Protein AF-0000000065760828 (afdb_homodimer)

Nearest PDB structures (foldseek):
  4mzm-assembly2_C  TM=8.695E-01  e=5.313E-08  Staphylococcus aureus subsp. aureus N315
  5cr2-assembly2_C  TM=8.583E-01  e=5.330E-06  Escherichia coli K-12
  5ckb-assembly1_A  TM=8.349E-01  e=7.109E-06  Escherichia coli K-12
  5ckh-assembly1_A  TM=8.355E-01  e=3.367E-05  Escherichia coli K-12
  5cke-assembly1_B  TM=7.826E-01  e=1.896E-04  Escherichia coli K-12

InterPro domains:
  IPR003477 mRNA interferase PemK-like [PF02452] (4-103)
  IPR003477 mRNA interferase PemK-like [PTHR33988] (1-106)
  IPR011067 Plasmid maintenance toxin/Cell growth inhibitor [G3DSA:2.30.30.110] (1-106)

Foldseek 3Di:
DDAAQFKFWFAQDDDDDDPADGGTFIWGFHDHDPDPDQKTKTFTKALPDDDDPLWDWDDQPRGTITTHLVNIDIDGPVRTDDDGSDGDDPVRVVSNVVSNCVVVVD/DDAAQFKFWFAQDDDDDDPADGGTFIWGFHDHDPDPDQKTKTFTKALPDDDDPLWDWDDQPRGTITTHLVNIDIDGPVRTDDDGSDGDDPVRVVSNVVSNCVVVVD

Solvent-accessible surface area (backbone atoms only — not comparable to full-atom values): 11312 Å² total; per-residue (Å²): 131,63,54,52,39,26,24,28,44,30,54,62,40,77,75,86,49,77,65,42,77,56,37,76,40,44,26,33,29,48,30,69,37,87,55,94,50,60,43,44,33,30,30,36,48,34,76,74,66,79,86,48,93,42,29,55,73,45,69,54,83,85,35,72,29,28,35,35,44,82,48,27,30,36,35,19,42,88,35,52,45,83,66,67,73,40,68,51,50,74,69,56,42,50,50,53,48,50,29,44,29,58,50,48,70,96,131,64,55,52,40,26,25,28,43,28,53,62,41,78,75,86,48,76,66,41,77,56,38,75,42,45,26,34,29,47,29,68,36,86,56,93,51,59,42,43,32,29,30,36,47,35,76,74,66,78,86,47,91,42,29,54,72,46,70,54,84,85,37,70,28,27,36,36,45,83,48,28,30,35,37,19,42,89,36,54,46,84,68,66,74,39,70,50,50,74,68,56,42,50,51,52,47,50,28,45,30,59,50,49,69,96

Organism: Mycobacterium tuberculosis (strain ATCC 25618 / H37Rv) (NCBI:txid83332)

Sequence (212 aa):
MVIRGAVYRVDFGDAKRGHEQRGRRYAVVISPGSMPWSVVTVVPTSTSAQPAVFRPELEVMGTKTRFLVDQIRTIGIVYVHGDPVDYLDRDQMAKVEHAVARYLGLMVIRGAVYRVDFGDAKRGHEQRGRRYAVVISPGSMPWSVVTVVPTSTSAQPAVFRPELEVMGTKTRFLVDQIRTIGIVYVHGDPVDYLDRDQMAKVEHAVARYLGL

pLDDT: mean 95.28, std 6.72, range [61.28, 98.88]

Secondary structure (DSSP, 8-state):
---TTEEEEEE--S---TT---SEEEEEE-S-SSS--SEEEEEEEESSSPP-TT--EEEETTEEEEE-GGG-EEEEGGGEEEEEEEE--HHHHHHHHHHHHHHTT-/---TTEEEEEE--S---TT---SEEEEEE-S-SSS--SEEEEEEEESSSPP-TT--EEEETTEEEEE-GGG-EEEEGGGEEEEEEEE--HHHHHHHHHHHHHHTT-

Structure (mmCIF, N/CA/C/O backbone):
data_AF-0000000065760828-model_v1
#
loop_
_entity.id
_entity.type
_entity.pdbx_description
1 polymer 'Putative toxin Rv3098A/RVB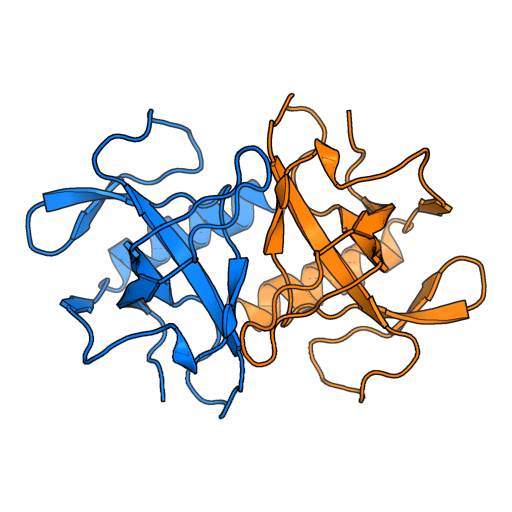D_3098A'
#
loop_
_atom_site.group_PDB
_atom_site.id
_atom_site.type_symbol
_atom_site.label_atom_id
_atom_site.label_alt_id
_atom_site.label_comp_id
_atom_site.label_asym_id
_atom_site.label_entity_id
_atom_site.label_seq_id
_atom_site.pdbx_PDB_ins_code
_atom_site.Cartn_x
_atom_site.Cartn_y
_atom_site.Cartn_z
_atom_site.occupancy
_atom_site.B_iso_or_equiv
_atom_site.auth_seq_id
_atom_site.auth_comp_id
_atom_site.auth_asym_id
_atom_site.auth_atom_id
_atom_site.pdbx_PDB_model_num
ATOM 1 N N . MET A 1 1 ? -17.547 4.156 7.699 1 78.31 1 MET A N 1
ATOM 2 C CA . MET A 1 1 ? -17.062 4.266 6.328 1 78.31 1 MET A CA 1
ATOM 3 C C . MET A 1 1 ? -16.031 5.383 6.203 1 78.31 1 MET A C 1
ATOM 5 O O . MET A 1 1 ? -16.156 6.418 6.867 1 78.31 1 MET A O 1
ATOM 9 N N . VAL A 1 2 ? -14.805 5.031 5.613 1 90.25 2 VAL A N 1
ATOM 10 C CA . VAL A 1 2 ? -13.797 6.074 5.477 1 90.25 2 VAL A CA 1
ATOM 11 C C . VAL A 1 2 ? -14 6.828 4.168 1 90.25 2 VAL A C 1
ATOM 13 O O . VAL A 1 2 ? -14.648 6.324 3.248 1 90.25 2 VAL A O 1
ATOM 16 N N . ILE A 1 3 ? -13.57 8.117 4.172 1 94.31 3 ILE A N 1
ATOM 17 C CA . ILE A 1 3 ? -13.711 9.008 3.023 1 94.31 3 ILE A CA 1
ATOM 18 C C . ILE A 1 3 ? -12.359 9.164 2.324 1 94.31 3 ILE A C 1
ATOM 20 O O . ILE A 1 3 ? -11.375 9.555 2.951 1 94.31 3 ILE A O 1
ATOM 24 N N . ARG A 1 4 ? -12.352 8.867 1.012 1 96.44 4 ARG A N 1
ATOM 25 C CA . ARG A 1 4 ? -11.141 9.117 0.239 1 96.44 4 ARG A CA 1
ATOM 26 C C . ARG A 1 4 ? -10.758 10.594 0.29 1 96.44 4 ARG A C 1
ATOM 28 O O . ARG A 1 4 ? -11.617 11.469 0.156 1 96.44 4 ARG A O 1
ATOM 35 N N . GLY A 1 5 ? -9.477 10.852 0.468 1 97.5 5 GLY A N 1
ATOM 36 C CA . GLY A 1 5 ? -8.984 12.219 0.523 1 97.5 5 GLY A CA 1
ATOM 37 C C . GLY A 1 5 ? -9.039 12.82 1.917 1 97.5 5 GLY A C 1
ATOM 38 O O . GLY A 1 5 ? -8.531 13.922 2.145 1 97.5 5 GLY A O 1
ATOM 39 N N . ALA A 1 6 ? -9.711 12.148 2.824 1 97.88 6 ALA A N 1
ATOM 40 C CA . ALA A 1 6 ? -9.719 12.586 4.215 1 97.88 6 ALA A CA 1
ATOM 41 C C . ALA A 1 6 ? -8.477 12.094 4.953 1 97.88 6 ALA A C 1
ATOM 43 O O . ALA A 1 6 ? -7.945 11.023 4.645 1 97.88 6 ALA A O 1
ATOM 44 N N . VAL A 1 7 ? -8.016 12.945 5.898 1 98.75 7 VAL A N 1
ATOM 45 C CA . VAL A 1 7 ? -6.895 12.602 6.766 1 98.75 7 VAL A CA 1
ATOM 46 C C . VAL A 1 7 ? -7.41 12.109 8.117 1 98.75 7 VAL A C 1
ATOM 48 O O . VAL A 1 7 ? -8.258 12.758 8.734 1 98.75 7 VAL A O 1
ATOM 51 N N . TYR A 1 8 ? -6.918 10.961 8.523 1 98.5 8 TYR A N 1
ATOM 52 C CA . TYR A 1 8 ? -7.344 10.336 9.773 1 98.5 8 TYR A CA 1
ATOM 53 C C . TYR A 1 8 ? -6.152 10.078 10.688 1 98.5 8 TYR A C 1
ATOM 55 O O . TYR A 1 8 ? -5.004 10.094 10.234 1 98.5 8 TYR A O 1
ATOM 63 N N . ARG A 1 9 ? -6.484 9.93 11.977 1 98.62 9 ARG A N 1
ATOM 64 C CA . ARG A 1 9 ? -5.535 9.312 12.891 1 98.62 9 ARG A CA 1
ATOM 65 C C . ARG A 1 9 ? -5.469 7.801 12.672 1 98.62 9 ARG A C 1
ATOM 67 O O . ARG A 1 9 ? -6.496 7.121 12.695 1 98.62 9 ARG A O 1
ATOM 74 N N . VAL A 1 10 ? -4.273 7.324 12.469 1 98.38 10 VAL A N 1
ATOM 75 C CA . VAL A 1 10 ? -4.109 5.906 12.164 1 98.38 10 VAL A CA 1
ATOM 76 C C . VAL A 1 10 ? -3.09 5.285 13.125 1 98.38 10 VAL A C 1
ATOM 78 O O . VAL A 1 10 ? -2.064 5.898 13.43 1 98.38 10 VAL A O 1
ATOM 81 N N . ASP A 1 11 ? -3.41 4.082 13.57 1 98.19 11 ASP A N 1
ATOM 82 C CA . ASP A 1 11 ? -2.469 3.301 14.367 1 98.19 11 ASP A CA 1
ATOM 83 C C . ASP A 1 11 ? -1.816 2.207 13.523 1 98.19 11 ASP A C 1
ATOM 85 O O . ASP A 1 11 ? -2.426 1.166 13.266 1 98.19 11 ASP A O 1
ATOM 89 N N . PHE A 1 12 ? -0.563 2.373 13.133 1 97.25 12 PHE A N 1
ATOM 90 C CA . PHE A 1 12 ? 0.157 1.427 12.281 1 97.25 12 PHE A CA 1
ATOM 91 C C . PHE A 1 12 ? 0.766 0.309 13.125 1 97.25 12 PHE A C 1
ATOM 93 O O . PHE A 1 12 ? 1.334 -0.642 12.578 1 97.25 12 PHE A O 1
ATOM 100 N N . GLY A 1 13 ? 0.644 0.397 14.398 1 94.56 13 GLY A N 1
ATOM 101 C CA . GLY A 1 13 ? 1.19 -0.617 15.281 1 94.56 13 GLY A CA 1
ATOM 102 C C . GLY A 1 13 ? 2.631 -0.35 15.68 1 94.56 13 GLY A C 1
ATOM 103 O O . GLY A 1 13 ? 3.262 0.574 15.164 1 94.56 13 GLY A O 1
ATOM 104 N N . ASP A 1 14 ? 3.146 -1.247 16.609 1 91.88 14 ASP A N 1
ATOM 105 C CA . ASP A 1 14 ? 4.469 -0.999 17.172 1 91.88 14 ASP A CA 1
ATOM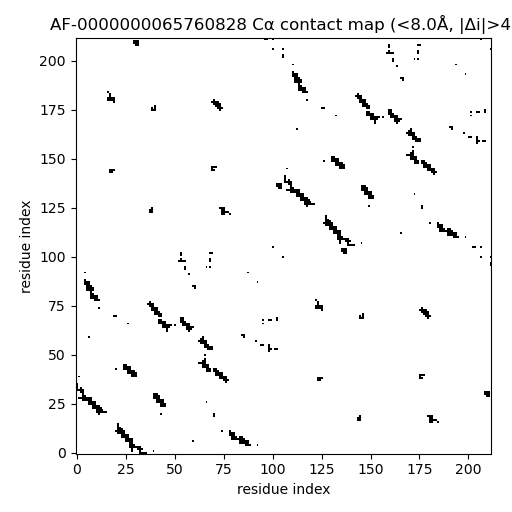 106 C C . ASP A 1 14 ? 5.449 -2.104 16.781 1 91.88 14 ASP A C 1
ATOM 108 O O . ASP A 1 14 ? 6.641 -2.021 17.078 1 91.88 14 ASP A O 1
ATOM 112 N N . ALA A 1 15 ? 4.918 -3.016 16.062 1 88.81 15 ALA A N 1
ATOM 113 C CA . ALA A 1 15 ? 5.816 -4.094 15.664 1 88.81 15 ALA A CA 1
ATOM 114 C C . ALA A 1 15 ? 6.965 -3.564 14.805 1 88.81 15 ALA A C 1
ATOM 116 O O . ALA A 1 15 ? 6.746 -2.787 13.875 1 88.81 15 ALA A O 1
ATOM 117 N N . LYS A 1 16 ? 8.219 -3.947 15.234 1 87.44 16 LYS A N 1
ATOM 118 C CA . LYS A 1 16 ? 9.383 -3.533 14.461 1 87.44 16 LYS A CA 1
ATOM 119 C C . LYS A 1 16 ? 9.586 -4.43 13.242 1 87.44 16 LYS A C 1
ATOM 121 O O . LYS A 1 16 ? 9.977 -5.59 13.375 1 87.44 16 LYS A O 1
ATOM 126 N N . ARG A 1 17 ? 9.297 -3.92 12.125 1 90.69 17 ARG A N 1
ATOM 127 C CA . ARG A 1 17 ? 9.445 -4.617 10.852 1 90.69 17 ARG A CA 1
ATOM 128 C C . ARG A 1 17 ? 10.312 -3.809 9.883 1 90.69 17 ARG 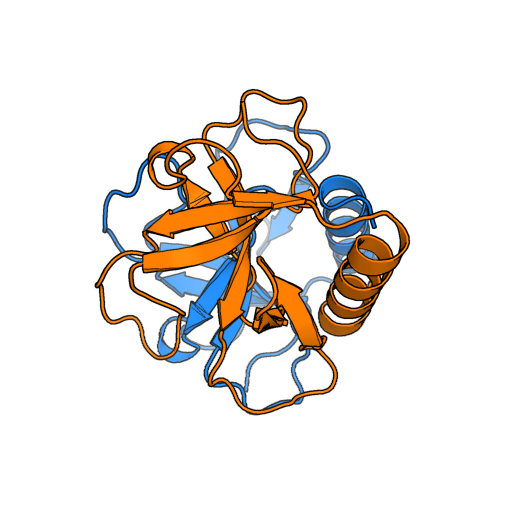A C 1
ATOM 130 O O . ARG A 1 17 ? 9.844 -3.404 8.812 1 90.69 17 ARG A O 1
ATOM 137 N N . GLY A 1 18 ? 11.562 -3.682 10.312 1 91.5 18 GLY A N 1
ATOM 138 C CA . GLY A 1 18 ? 12.477 -2.893 9.5 1 91.5 18 GLY A CA 1
ATOM 139 C C . GLY A 1 18 ? 12.125 -1.418 9.469 1 91.5 18 GLY A C 1
ATOM 140 O O . GLY A 1 18 ? 11.953 -0.792 10.516 1 91.5 18 GLY A O 1
ATOM 141 N N . HIS A 1 19 ? 12.039 -0.889 8.273 1 92.88 19 HIS A N 1
ATOM 142 C CA . HIS A 1 19 ? 11.812 0.542 8.102 1 92.88 19 HIS A CA 1
ATOM 143 C C . HIS A 1 19 ? 10.359 0.827 7.723 1 92.88 19 HIS A C 1
ATOM 145 O O . HIS A 1 19 ? 10.055 1.896 7.191 1 92.88 19 HIS A O 1
ATOM 151 N N . GLU A 1 20 ? 9.43 -0.098 7.93 1 95.38 20 GLU A N 1
ATOM 152 C CA . GLU A 1 20 ? 8.008 0.196 7.781 1 95.38 20 GLU A CA 1
ATOM 153 C C . GLU A 1 20 ? 7.562 1.28 8.758 1 95.38 20 GLU A C 1
ATOM 155 O O . GLU A 1 20 ? 7.996 1.301 9.914 1 95.38 20 GLU A O 1
ATOM 160 N N . GLN A 1 21 ? 6.711 2.133 8.25 1 94.62 21 GLN A N 1
ATOM 161 C CA . GLN A 1 21 ? 6.145 3.141 9.133 1 94.62 21 GLN A CA 1
ATOM 162 C C . GLN A 1 21 ? 5.383 2.494 10.289 1 94.62 21 GLN A C 1
ATOM 164 O O . GLN A 1 21 ? 4.617 1.552 10.078 1 94.62 21 GLN A O 1
ATOM 169 N N . ARG A 1 22 ? 5.504 2.996 11.531 1 95.94 22 ARG A N 1
ATOM 170 C CA . ARG A 1 22 ? 4.852 2.467 12.727 1 95.94 22 ARG A CA 1
ATOM 171 C C . ARG A 1 22 ? 4.246 3.59 13.562 1 95.94 22 ARG A C 1
ATOM 173 O O . ARG A 1 22 ? 4.41 4.77 13.242 1 95.94 22 ARG A O 1
ATOM 180 N N . GLY A 1 23 ? 3.551 3.127 14.602 1 96.5 23 GLY A N 1
ATOM 181 C CA . GLY A 1 23 ? 3.012 4.059 15.578 1 96.5 23 GLY A CA 1
ATOM 182 C C . GLY A 1 23 ? 1.774 4.789 15.094 1 96.5 23 GLY A C 1
ATOM 183 O O . GLY A 1 23 ? 1.154 4.379 14.109 1 96.5 23 GLY A O 1
ATOM 184 N N . ARG A 1 24 ? 1.378 5.742 15.969 1 97.69 24 ARG A N 1
ATOM 185 C CA . ARG A 1 24 ? 0.203 6.551 15.664 1 97.69 24 ARG A CA 1
ATOM 186 C C . ARG A 1 24 ? 0.59 7.816 14.906 1 97.69 24 ARG A C 1
ATOM 188 O O . ARG A 1 24 ? 1.473 8.562 15.336 1 97.69 24 ARG A O 1
ATOM 195 N N . ARG A 1 25 ? -0.033 7.969 13.781 1 98.19 25 ARG A N 1
ATOM 196 C CA . ARG A 1 25 ? 0.202 9.18 13 1 98.19 25 ARG A CA 1
ATOM 197 C C . ARG A 1 25 ? -0.952 9.438 12.039 1 98.19 25 ARG A C 1
ATOM 199 O O . ARG A 1 25 ? -1.891 8.648 11.953 1 98.19 25 ARG A O 1
ATOM 206 N N . TYR A 1 26 ? -0.913 10.531 11.359 1 98.62 26 TYR A N 1
ATOM 207 C CA . TYR A 1 26 ? -1.938 10.859 10.375 1 98.62 26 TYR A CA 1
ATOM 208 C C . TYR A 1 26 ? -1.673 10.148 9.055 1 98.62 26 TYR A C 1
ATOM 210 O O . TYR A 1 26 ? -0.52 9.875 8.711 1 98.62 26 TYR A O 1
ATOM 218 N N . ALA A 1 27 ? -2.699 9.898 8.359 1 98.81 27 ALA A N 1
ATOM 219 C CA . ALA A 1 27 ? -2.629 9.336 7.012 1 98.81 27 ALA A CA 1
ATOM 220 C C . ALA A 1 27 ? -3.82 9.781 6.168 1 98.81 27 ALA A C 1
ATOM 222 O O . ALA A 1 27 ? -4.91 10.016 6.699 1 98.81 27 ALA A O 1
ATOM 223 N N . VAL A 1 28 ? -3.57 9.867 4.895 1 98.81 28 VAL A N 1
ATOM 224 C CA . VAL A 1 28 ? -4.672 10.172 3.994 1 98.81 28 VAL A CA 1
ATOM 225 C C . VAL A 1 28 ? -5.199 8.891 3.359 1 98.81 28 VAL A C 1
ATOM 227 O O . VAL A 1 28 ? -4.422 8.008 2.984 1 98.81 28 VAL A O 1
ATOM 230 N N . VAL A 1 29 ? -6.496 8.789 3.309 1 98.06 29 VAL A N 1
ATOM 231 C CA . VAL A 1 29 ? -7.137 7.66 2.648 1 98.06 29 VAL A CA 1
ATOM 232 C C . VAL A 1 29 ? -7.09 7.848 1.135 1 98.06 29 VAL A C 1
ATOM 234 O O . VAL A 1 29 ? -7.516 8.883 0.619 1 98.06 29 VAL A O 1
ATOM 237 N N . ILE A 1 30 ? -6.609 6.754 0.434 1 97.69 30 ILE A N 1
ATOM 238 C CA . ILE A 1 30 ? -6.551 6.895 -1.017 1 97.69 30 ILE A CA 1
ATOM 239 C C . ILE A 1 30 ? -7.332 5.762 -1.678 1 97.69 30 ILE A C 1
ATOM 241 O O . ILE A 1 30 ? -7.535 5.77 -2.895 1 97.69 30 ILE A O 1
ATOM 245 N N . SER A 1 31 ? -7.746 4.766 -0.948 1 95.88 31 SER A N 1
ATOM 246 C CA . SER A 1 31 ? -8.656 3.756 -1.486 1 95.88 31 SER A CA 1
ATOM 247 C C . SER A 1 31 ? -10.047 4.332 -1.718 1 95.88 31 SER A C 1
ATOM 249 O O . SER A 1 31 ? -10.391 5.379 -1.166 1 95.88 31 SER A O 1
ATOM 251 N N . PRO A 1 32 ? -10.773 3.609 -2.566 1 91.31 32 PRO A N 1
ATOM 252 C CA . PRO A 1 32 ? -12.148 4.086 -2.756 1 91.31 32 PRO A CA 1
ATOM 253 C C . PRO A 1 32 ? -12.969 4.035 -1.472 1 91.31 32 PRO A C 1
ATOM 255 O O . PRO A 1 32 ? -12.812 3.115 -0.665 1 91.31 32 PRO A O 1
ATOM 258 N N . GLY A 1 33 ? -13.789 5.047 -1.162 1 75.62 33 GLY A N 1
ATOM 259 C CA . GLY A 1 33 ? -14.594 5.199 0.037 1 75.62 33 GLY A CA 1
ATOM 260 C C . GLY A 1 33 ? -15.844 4.34 0.025 1 75.62 33 GLY A C 1
ATOM 261 O O . GLY A 1 33 ? -16.438 4.082 1.074 1 75.62 33 GLY A O 1
ATOM 262 N N . SER A 1 34 ? -16.391 4.055 -1.042 1 64.5 34 SER A N 1
ATOM 263 C CA . SER A 1 34 ? -17.75 3.547 -1.141 1 64.5 34 SER A CA 1
ATOM 264 C C . SER A 1 34 ? -17.828 2.078 -0.738 1 64.5 34 SER A C 1
ATOM 266 O O . SER A 1 34 ? -18.922 1.554 -0.487 1 64.5 34 SER A O 1
ATOM 268 N N . MET A 1 35 ? -16.766 1.422 -0.582 1 61.28 35 MET A N 1
ATOM 269 C CA . MET A 1 35 ? -16.938 -0.008 -0.341 1 61.28 35 MET A CA 1
ATOM 270 C C . MET A 1 35 ? -16.703 -0.343 1.129 1 61.28 35 MET A C 1
ATOM 272 O O . MET A 1 35 ? -15.82 0.23 1.769 1 61.28 35 MET A O 1
ATOM 276 N N . PRO A 1 36 ? -17.781 -0.976 1.669 1 62.81 36 PRO A N 1
ATOM 277 C CA . PRO A 1 36 ? -17.5 -1.503 3.006 1 62.81 36 PRO A CA 1
ATOM 278 C C . PRO A 1 36 ? -16.266 -2.418 3.033 1 62.81 36 PRO A C 1
ATOM 280 O O . PRO A 1 36 ? -16.406 -3.639 2.934 1 62.81 36 PRO A O 1
ATOM 283 N N . TRP A 1 37 ? -15.211 -1.726 3.225 1 77.31 37 TRP A N 1
ATOM 284 C CA . TRP A 1 37 ? -14.031 -2.582 3.189 1 77.31 37 TRP A CA 1
ATOM 285 C C . TRP A 1 37 ? -13.492 -2.834 4.598 1 77.31 37 TRP A C 1
ATOM 287 O O . TRP A 1 37 ? -13.625 -1.981 5.477 1 77.31 37 TRP A O 1
ATOM 297 N N . SER A 1 38 ? -13.164 -4.047 4.809 1 92.5 38 SER A N 1
ATOM 298 C CA . SER A 1 38 ? -12.5 -4.395 6.062 1 92.5 38 SER A CA 1
ATOM 299 C C . SER A 1 38 ? -11.094 -3.799 6.129 1 92.5 38 SER A C 1
ATOM 301 O O . SER A 1 38 ? -10.492 -3.742 7.199 1 92.5 38 SER A O 1
ATOM 303 N N . VAL A 1 39 ? -10.602 -3.357 5.012 1 95.44 39 VAL A N 1
ATOM 304 C CA . VAL A 1 39 ? -9.297 -2.713 4.957 1 95.44 39 VAL A CA 1
ATOM 305 C C . VAL A 1 39 ? -9.391 -1.417 4.152 1 95.44 39 VAL A C 1
ATOM 307 O O . VAL A 1 39 ? -10.375 -1.189 3.445 1 95.44 39 VAL A O 1
ATOM 310 N N . VAL A 1 40 ? -8.43 -0.551 4.312 1 96.62 40 VAL A N 1
ATOM 311 C CA . VAL A 1 40 ? -8.312 0.733 3.631 1 96.62 40 VAL A CA 1
ATOM 312 C C . VAL A 1 40 ? -6.852 0.999 3.281 1 96.62 40 VAL A C 1
ATOM 314 O O . VAL A 1 40 ? -5.949 0.654 4.047 1 96.62 40 VAL A O 1
ATOM 317 N N . THR A 1 41 ? -6.633 1.548 2.098 1 97.69 41 THR A N 1
ATOM 318 C CA . THR A 1 41 ? -5.285 1.939 1.701 1 97.69 41 THR A CA 1
ATOM 319 C C . THR A 1 41 ? -5.031 3.408 2.029 1 97.69 41 THR A C 1
ATOM 321 O O . THR A 1 41 ? -5.852 4.273 1.709 1 97.69 41 THR A O 1
ATOM 324 N N . VAL A 1 42 ? -3.863 3.641 2.682 1 98.5 42 VAL A N 1
ATOM 325 C CA . VAL A 1 42 ? -3.566 4.988 3.152 1 98.5 42 VAL A CA 1
ATOM 326 C C . VAL A 1 42 ? -2.119 5.344 2.822 1 98.5 42 VAL A C 1
ATOM 328 O O . VAL A 1 42 ? -1.296 4.461 2.574 1 98.5 42 VAL A O 1
ATOM 331 N N . VAL A 1 43 ? -1.868 6.617 2.766 1 98.88 43 VAL A N 1
ATOM 332 C CA . VAL A 1 43 ? -0.513 7.156 2.764 1 98.88 43 VAL A CA 1
ATOM 333 C C . VAL A 1 43 ? -0.234 7.859 4.09 1 98.88 43 VAL A C 1
ATOM 335 O O . VAL A 1 43 ? -0.879 8.859 4.422 1 98.88 43 VAL A O 1
ATOM 338 N N . PRO A 1 44 ? 0.742 7.371 4.84 1 98.81 44 PRO A N 1
ATOM 339 C CA . PRO A 1 44 ? 1.089 8.023 6.105 1 98.81 44 PRO A CA 1
ATOM 340 C C . PRO A 1 44 ? 1.7 9.414 5.902 1 98.81 44 PRO A C 1
ATOM 342 O O . PRO A 1 44 ? 2.189 9.719 4.812 1 98.81 44 PRO A O 1
ATOM 345 N N . THR A 1 45 ? 1.69 10.188 6.977 1 98.75 45 THR A N 1
ATOM 346 C CA . THR A 1 45 ? 2.299 11.516 6.938 1 98.75 45 THR A CA 1
ATOM 347 C C . THR A 1 45 ? 3.398 11.633 7.988 1 98.75 45 THR A C 1
ATOM 349 O O . THR A 1 45 ? 3.469 10.828 8.914 1 98.75 45 THR A O 1
ATOM 352 N N . SER A 1 46 ? 4.234 12.617 7.801 1 98.5 46 SER A N 1
ATOM 353 C CA . SER A 1 46 ? 5.32 12.914 8.727 1 98.5 46 SER A CA 1
ATOM 354 C C . SER A 1 46 ? 5.723 14.383 8.648 1 98.5 46 SER A C 1
ATOM 356 O O . SER A 1 46 ? 5.82 14.953 7.559 1 98.5 46 SER A O 1
ATOM 358 N N . THR A 1 47 ? 5.898 14.961 9.812 1 98.06 47 THR A N 1
ATOM 359 C CA . THR A 1 47 ? 6.41 16.328 9.852 1 98.06 47 THR A CA 1
ATOM 360 C C . THR A 1 47 ? 7.934 16.328 9.883 1 98.06 47 THR A C 1
ATOM 362 O O . THR A 1 47 ? 8.555 17.391 9.711 1 98.06 47 THR A O 1
ATOM 365 N N . SER A 1 48 ? 8.547 15.156 10 1 97.69 48 SER A N 1
ATOM 366 C CA . SER A 1 48 ? 9.992 15.125 10.227 1 97.69 48 SER A CA 1
ATOM 367 C C . SER A 1 48 ? 10.703 14.344 9.125 1 97.69 48 SER A C 1
ATOM 369 O O . SER A 1 48 ? 11.93 14.406 9.008 1 97.69 48 SER A O 1
ATOM 371 N N . ALA A 1 49 ? 9.977 13.703 8.312 1 96.94 49 ALA A N 1
ATOM 372 C CA . ALA A 1 49 ? 10.609 12.906 7.262 1 96.94 49 ALA A CA 1
ATOM 373 C C . ALA A 1 49 ? 11.422 13.789 6.316 1 96.94 49 ALA A C 1
ATOM 375 O O . ALA A 1 49 ? 11.039 14.922 6.035 1 96.94 49 ALA A O 1
ATOM 376 N N . GLN A 1 50 ? 12.508 13.234 5.828 1 96.44 50 GLN A N 1
ATOM 377 C CA . GLN A 1 50 ? 13.297 13.93 4.82 1 96.44 50 GLN A CA 1
ATOM 378 C C . GLN A 1 50 ? 12.508 14.102 3.525 1 96.44 50 GLN A C 1
ATOM 380 O O . GLN A 1 50 ? 11.742 13.227 3.139 1 96.44 50 GLN A O 1
ATOM 385 N N . PRO A 1 51 ? 12.789 15.25 2.834 1 96.81 51 PRO A N 1
ATOM 386 C CA . PRO A 1 51 ? 12.133 15.445 1.541 1 96.81 51 PRO A CA 1
ATOM 387 C C . PRO A 1 51 ? 12.555 14.406 0.503 1 96.81 51 PRO A C 1
ATOM 389 O O . PRO A 1 51 ? 13.672 13.883 0.563 1 96.81 51 PRO A O 1
ATOM 392 N N . ALA A 1 52 ? 11.656 14.102 -0.364 1 94.56 52 ALA A N 1
ATOM 393 C CA . ALA A 1 52 ? 11.875 13.266 -1.54 1 94.56 52 ALA A CA 1
ATOM 394 C C . ALA A 1 52 ? 10.867 13.586 -2.641 1 94.56 52 ALA A C 1
ATOM 396 O O . ALA A 1 52 ? 9.797 14.125 -2.367 1 94.56 52 ALA A O 1
ATOM 397 N N . VAL A 1 53 ? 11.195 13.227 -3.887 1 92.75 53 VAL A N 1
ATOM 398 C CA . VAL A 1 53 ? 10.359 13.547 -5.039 1 92.75 53 VAL A CA 1
ATOM 399 C C . VAL A 1 53 ? 8.984 12.898 -4.887 1 92.75 53 VAL A C 1
ATOM 401 O O . VAL A 1 53 ? 7.977 13.445 -5.328 1 92.75 53 VAL A O 1
ATOM 404 N N . PHE A 1 54 ? 8.859 11.844 -4.191 1 94 54 PHE A N 1
ATOM 405 C CA . PHE A 1 54 ? 7.605 11.117 -4.043 1 94 54 PHE A CA 1
ATOM 406 C C . PHE A 1 54 ? 6.965 11.422 -2.691 1 94 54 PHE A C 1
ATOM 408 O O . PHE A 1 54 ? 6.09 10.68 -2.234 1 94 54 PHE A O 1
ATOM 415 N N . ARG A 1 55 ? 7.406 12.422 -1.989 1 97.94 55 ARG A N 1
ATOM 416 C CA . ARG A 1 55 ? 6.824 12.859 -0.722 1 97.94 55 ARG A CA 1
ATOM 417 C C . ARG A 1 55 ? 6.34 14.297 -0.807 1 97.94 55 ARG A C 1
ATOM 419 O O . ARG A 1 55 ? 7.008 15.211 -0.322 1 97.94 55 ARG A O 1
ATOM 426 N N . PRO A 1 56 ? 5.195 14.461 -1.398 1 98.62 56 PRO A N 1
ATOM 427 C CA . PRO A 1 56 ? 4.688 15.836 -1.461 1 98.62 56 PRO A CA 1
ATOM 428 C C . PRO A 1 56 ? 4.484 16.453 -0.079 1 98.62 56 PRO A C 1
ATOM 430 O O . PRO A 1 56 ? 4.09 15.758 0.861 1 98.62 56 PRO A O 1
ATOM 433 N N . GLU A 1 57 ? 4.809 17.703 -0.006 1 98.62 57 GLU A N 1
ATOM 434 C CA . GLU A 1 57 ? 4.609 18.469 1.224 1 98.62 57 GLU A CA 1
ATOM 435 C C . GLU A 1 57 ? 3.348 19.328 1.148 1 98.62 57 GLU A C 1
ATOM 437 O O . GLU A 1 57 ? 3.201 20.141 0.241 1 98.62 57 GLU A O 1
ATOM 442 N N . LEU A 1 58 ? 2.426 19.094 2.025 1 98.56 58 LEU A N 1
ATOM 443 C CA . LEU A 1 58 ? 1.165 19.812 2.125 1 98.56 58 LEU A CA 1
ATOM 444 C C . LEU A 1 58 ? 0.864 20.188 3.574 1 98.56 58 LEU A C 1
ATOM 446 O O . LEU A 1 58 ? 1.582 19.781 4.484 1 98.56 58 LEU A O 1
ATOM 450 N N . GLU A 1 59 ? -0.131 20.969 3.703 1 97.56 59 GLU A N 1
ATOM 451 C CA . GLU A 1 59 ? -0.537 21.312 5.062 1 97.56 59 GLU A CA 1
ATOM 452 C C . GLU A 1 59 ? -1.668 20.422 5.547 1 97.56 59 GLU A C 1
ATOM 454 O O . GLU A 1 59 ? -2.637 20.188 4.824 1 97.56 59 GLU A O 1
ATOM 459 N N . VAL A 1 60 ? -1.493 19.875 6.707 1 97.44 60 VAL A N 1
ATOM 460 C CA . VAL A 1 60 ? -2.529 19.172 7.457 1 97.44 60 VAL A CA 1
ATOM 461 C C . VAL A 1 60 ? -2.799 19.891 8.773 1 97.44 60 VAL A C 1
ATOM 463 O O . VAL A 1 60 ? -1.899 20.031 9.602 1 97.44 60 VAL A O 1
ATOM 466 N N . MET A 1 61 ? -3.988 20.312 8.93 1 96.38 61 MET A N 1
ATOM 467 C CA . MET A 1 61 ? -4.336 21.078 10.133 1 96.38 61 MET A CA 1
ATOM 468 C C . MET A 1 61 ? -3.383 22.25 10.344 1 96.38 61 MET A C 1
ATOM 470 O O . MET A 1 61 ? -2.918 22.484 11.461 1 96.38 61 MET A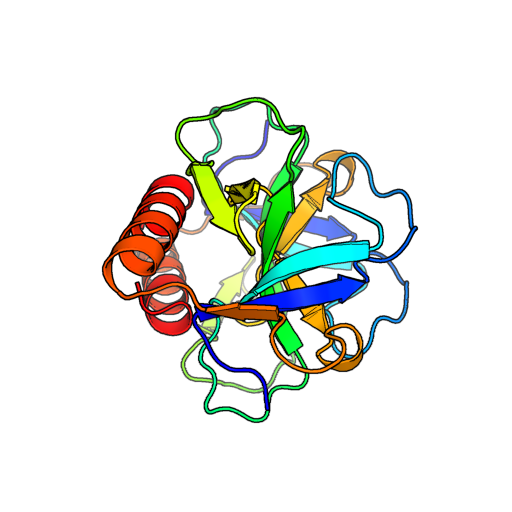 O 1
ATOM 474 N N . GLY A 1 62 ? -2.99 22.781 9.305 1 96.5 62 GLY A N 1
ATOM 475 C CA . GLY A 1 62 ? -2.16 23.984 9.375 1 96.5 62 GLY A CA 1
ATOM 476 C C . GLY A 1 62 ? -0.685 23.672 9.539 1 96.5 62 GLY A C 1
ATOM 477 O O . GLY A 1 62 ? 0.14 24.578 9.633 1 96.5 62 GLY A O 1
ATOM 478 N N . THR A 1 63 ? -0.317 22.453 9.586 1 98 63 THR A N 1
ATOM 479 C CA . THR A 1 63 ? 1.068 22.047 9.789 1 98 63 THR A CA 1
ATOM 480 C C . THR A 1 63 ? 1.655 21.469 8.508 1 98 63 THR A C 1
ATOM 482 O O . THR A 1 63 ? 1.04 20.609 7.875 1 98 63 THR A O 1
ATOM 485 N N . LYS A 1 64 ? 2.814 22.031 8.102 1 98.25 64 LYS A N 1
ATOM 486 C CA . LYS A 1 64 ? 3.529 21.484 6.961 1 98.25 64 LYS A CA 1
ATOM 487 C C . LYS A 1 64 ? 3.918 20.016 7.211 1 98.25 64 LYS A C 1
ATOM 489 O O . LYS A 1 64 ? 4.598 19.719 8.195 1 98.25 64 LYS A O 1
ATOM 494 N N . THR A 1 65 ? 3.469 19.219 6.34 1 98.31 65 THR A N 1
ATOM 495 C CA . THR A 1 65 ? 3.594 17.781 6.539 1 98.31 65 THR A CA 1
ATOM 496 C C . THR A 1 65 ? 3.902 17.078 5.223 1 98.31 65 THR A C 1
ATOM 498 O O . THR A 1 65 ? 3.396 17.469 4.168 1 98.31 65 THR A O 1
ATOM 501 N N . ARG A 1 66 ? 4.742 16.016 5.27 1 98.75 66 ARG A N 1
ATOM 502 C CA . ARG A 1 66 ? 5.047 15.227 4.074 1 98.75 66 ARG A CA 1
ATOM 503 C C . ARG A 1 66 ? 4.203 13.953 4.027 1 98.75 66 ARG A C 1
ATOM 505 O O . ARG A 1 66 ? 4.02 13.281 5.043 1 98.75 66 ARG A O 1
ATOM 512 N N . PHE A 1 67 ? 3.672 13.68 2.906 1 98.88 67 PHE A N 1
ATOM 513 C CA . PHE A 1 67 ? 2.967 12.43 2.641 1 98.88 67 PHE A CA 1
ATOM 514 C C . PHE A 1 67 ? 3.924 11.367 2.119 1 98.88 67 PHE A C 1
ATOM 516 O O . PHE A 1 67 ? 4.535 11.539 1.062 1 98.88 67 PHE A O 1
ATOM 523 N N . LEU A 1 68 ? 4.051 10.297 2.891 1 98.31 68 LEU A N 1
ATOM 524 C CA . LEU A 1 68 ? 5.07 9.281 2.654 1 98.31 68 LEU A CA 1
ATOM 525 C C . LEU A 1 68 ? 4.562 8.219 1.687 1 98.31 68 LEU A C 1
ATOM 527 O O . LEU A 1 68 ? 4.301 7.082 2.088 1 98.31 68 LEU A O 1
ATOM 531 N N . VAL A 1 69 ? 4.562 8.555 0.448 1 98.38 69 VAL A N 1
ATOM 532 C CA . VAL A 1 69 ? 4.043 7.676 -0.597 1 98.38 69 VAL A CA 1
ATOM 533 C C . VAL A 1 69 ? 4.82 6.359 -0.596 1 98.38 69 VAL A C 1
ATOM 535 O O . VAL A 1 69 ? 4.242 5.293 -0.818 1 98.38 69 VAL A O 1
ATOM 538 N N . ASP A 1 70 ? 6.09 6.422 -0.294 1 96.88 70 ASP A N 1
ATOM 539 C CA . ASP A 1 70 ? 6.934 5.234 -0.254 1 96.88 70 ASP A CA 1
ATOM 540 C C . ASP A 1 70 ? 6.586 4.352 0.943 1 96.88 70 ASP A C 1
ATOM 542 O O . ASP A 1 70 ? 7.168 3.279 1.122 1 96.88 70 ASP A O 1
ATOM 546 N N . GLN A 1 71 ? 5.613 4.734 1.742 1 97.88 71 GLN A N 1
ATOM 547 C CA . GLN A 1 71 ? 5.129 3.957 2.879 1 97.88 71 GLN A CA 1
ATOM 548 C C . GLN A 1 71 ? 3.645 3.637 2.736 1 97.88 71 GLN A C 1
ATOM 550 O O . GLN A 1 71 ? 2.984 3.275 3.713 1 97.88 71 GLN A O 1
ATOM 555 N N . ILE A 1 72 ? 3.139 3.787 1.497 1 98.69 72 ILE A N 1
ATOM 556 C CA . ILE A 1 72 ? 1.75 3.445 1.204 1 98.69 72 ILE A CA 1
ATOM 557 C C . ILE A 1 72 ? 1.44 2.047 1.733 1 98.69 72 ILE A C 1
ATOM 559 O O . ILE A 1 72 ? 2.26 1.134 1.611 1 98.69 72 ILE A O 1
ATOM 563 N N . ARG A 1 73 ? 0.235 1.871 2.322 1 97.69 73 ARG A N 1
ATOM 564 C CA . ARG A 1 73 ? -0.089 0.546 2.84 1 97.69 73 ARG A CA 1
ATOM 565 C C . ARG A 1 73 ? -1.589 0.401 3.074 1 97.69 73 ARG A C 1
ATOM 567 O O . ARG A 1 73 ? -2.262 1.368 3.438 1 97.69 73 ARG A O 1
ATOM 574 N N . THR A 1 74 ? -2.035 -0.795 2.883 1 97.56 74 THR A N 1
ATOM 575 C CA . THR A 1 74 ? -3.387 -1.182 3.27 1 97.56 74 THR A CA 1
ATOM 576 C C . THR A 1 74 ? -3.42 -1.656 4.719 1 97.56 74 THR A C 1
ATOM 578 O O . THR A 1 74 ? -2.588 -2.465 5.133 1 97.56 74 THR A O 1
ATOM 581 N N . ILE A 1 75 ? -4.379 -1.104 5.469 1 96.69 75 ILE A N 1
ATOM 582 C CA . ILE A 1 75 ? -4.496 -1.465 6.879 1 96.69 75 ILE A CA 1
ATOM 583 C C . ILE A 1 75 ? -5.949 -1.822 7.199 1 96.69 75 ILE A C 1
ATOM 585 O O . ILE A 1 75 ? -6.859 -1.484 6.441 1 96.69 75 ILE A O 1
ATOM 589 N N . GLY A 1 76 ? -6.094 -2.582 8.289 1 95.5 76 GLY A N 1
ATOM 590 C CA . GLY A 1 76 ? -7.445 -2.801 8.781 1 95.5 76 GLY A CA 1
ATOM 591 C C . GLY A 1 76 ? -8.164 -1.516 9.141 1 95.5 76 GLY A C 1
ATOM 592 O O . GLY A 1 76 ? -7.578 -0.617 9.75 1 95.5 76 GLY A O 1
ATOM 593 N N . ILE A 1 77 ? -9.422 -1.508 8.812 1 94.44 77 ILE A N 1
ATOM 594 C CA . ILE A 1 77 ? -10.203 -0.293 9.023 1 94.44 77 ILE A CA 1
ATOM 595 C C . ILE A 1 77 ? -10.32 -0.004 10.516 1 94.44 77 ILE A C 1
ATOM 597 O O . ILE A 1 77 ? -10.492 1.148 10.922 1 94.44 77 ILE A O 1
ATOM 601 N N . VAL A 1 78 ? -10.203 -0.968 11.352 1 94 78 VAL A N 1
ATOM 602 C CA . VAL A 1 78 ? -10.336 -0.843 12.797 1 94 78 VAL A CA 1
ATOM 603 C C . VAL A 1 78 ? -9.188 0.002 13.352 1 94 78 VAL A C 1
ATOM 605 O O . VAL A 1 78 ? -9.242 0.459 14.492 1 94 78 VAL A O 1
ATOM 608 N N . TYR A 1 79 ? -8.211 0.248 12.523 1 96.56 79 TYR A N 1
ATOM 609 C CA . TYR A 1 79 ? -7.047 1.001 12.984 1 96.56 79 TYR A CA 1
ATOM 610 C C . TYR A 1 79 ? -7.102 2.443 12.492 1 96.56 79 TYR A C 1
ATOM 612 O O . TYR A 1 79 ? -6.156 3.209 12.695 1 96.56 79 TYR A O 1
ATOM 620 N N . VAL A 1 80 ? -8.117 2.809 11.781 1 96.19 80 VAL A N 1
ATOM 621 C CA . VAL A 1 80 ? -8.445 4.188 11.445 1 96.19 80 VAL A CA 1
ATOM 622 C C . VAL A 1 80 ? -9.391 4.766 12.5 1 96.19 80 VAL A C 1
ATOM 624 O O . VAL A 1 80 ? -10.516 4.281 12.672 1 96.19 80 VAL A O 1
ATOM 627 N N . HIS A 1 81 ? -8.938 5.844 13.172 1 96.81 81 HIS A N 1
ATOM 628 C CA . HIS A 1 81 ? -9.648 6.227 14.383 1 96.81 81 HIS A CA 1
ATOM 629 C C . HIS A 1 81 ? -10.312 7.59 14.227 1 96.81 81 HIS A C 1
ATOM 631 O O . HIS A 1 81 ? -9.664 8.555 13.82 1 96.81 81 HIS A O 1
ATOM 637 N N . GLY A 1 82 ? -11.609 7.531 14.656 1 96 82 GLY A N 1
ATOM 638 C CA . GLY A 1 82 ? -12.312 8.797 14.828 1 96 82 GLY A CA 1
ATOM 639 C C . GLY A 1 82 ? -12.719 9.43 13.508 1 96 82 GLY A C 1
ATOM 640 O O . GLY A 1 82 ? -12.742 8.766 12.477 1 96 82 GLY A O 1
ATOM 641 N N . ASP A 1 83 ? -13.172 10.695 13.602 1 96.88 83 ASP A N 1
ATOM 642 C CA . ASP A 1 83 ? -13.523 11.508 12.438 1 96.88 83 ASP A CA 1
ATOM 643 C C . ASP A 1 83 ? -12.266 12.008 11.727 1 96.88 83 ASP A C 1
ATOM 645 O O . ASP A 1 83 ? -11.188 12.07 12.32 1 96.88 83 ASP A O 1
ATOM 649 N N . PRO A 1 84 ? -12.492 12.359 10.477 1 97.94 84 PRO A N 1
ATOM 650 C CA . PRO A 1 84 ? -11.352 12.992 9.805 1 97.94 84 PRO A CA 1
ATOM 651 C C . PRO A 1 84 ? -10.859 14.234 10.547 1 97.94 84 PRO A C 1
ATOM 653 O O . PRO A 1 84 ? -11.656 15 11.086 1 97.94 84 PRO A O 1
ATOM 656 N N . VAL A 1 85 ? -9.57 14.383 10.539 1 98.31 85 VAL A N 1
ATOM 657 C CA . VAL A 1 85 ? -9.008 15.57 11.172 1 98.31 85 VAL A CA 1
ATOM 658 C C . VAL A 1 85 ? -8.844 16.688 10.141 1 98.31 85 VAL A C 1
ATOM 660 O O . VAL A 1 85 ? -8.664 17.844 10.492 1 98.31 85 VAL A O 1
ATOM 663 N N . ASP A 1 86 ? -8.805 16.281 8.898 1 98.44 86 ASP A N 1
ATOM 664 C CA . ASP A 1 86 ? -8.648 17.219 7.781 1 98.44 86 ASP A CA 1
ATOM 665 C C . ASP A 1 86 ? -9.086 16.578 6.469 1 98.44 86 ASP A C 1
ATOM 667 O O . ASP A 1 86 ? -9.344 15.367 6.414 1 98.44 86 ASP A O 1
ATOM 671 N N . TYR A 1 87 ? -9.227 17.438 5.414 1 98.31 87 TYR A N 1
ATOM 672 C CA . TYR A 1 87 ? -9.539 17 4.059 1 98.31 87 TYR A CA 1
ATOM 673 C C . TYR A 1 87 ? -8.602 17.656 3.049 1 98.31 87 TYR A C 1
ATOM 675 O O . TYR A 1 87 ? -8.344 18.859 3.121 1 98.31 87 TYR A O 1
ATOM 683 N N . LEU A 1 88 ? -8.07 16.766 2.23 1 98.31 88 LEU A N 1
ATOM 684 C CA . LEU A 1 88 ? -7.355 17.359 1.105 1 98.31 88 LEU A CA 1
ATOM 685 C C . LEU A 1 88 ? -8.336 17.906 0.069 1 98.31 88 LEU A C 1
ATOM 687 O O . LEU A 1 88 ? -9.305 17.234 -0.292 1 98.31 88 LEU A O 1
ATOM 691 N N . ASP A 1 89 ? -8.078 19.141 -0.317 1 97.75 89 ASP A N 1
ATOM 692 C CA . ASP A 1 89 ? -8.891 19.625 -1.425 1 97.75 89 ASP A CA 1
ATOM 693 C C . ASP A 1 89 ? -8.461 19 -2.746 1 97.75 89 ASP A C 1
ATOM 695 O O . ASP A 1 89 ? -7.547 18.172 -2.773 1 97.75 89 ASP A O 1
ATOM 699 N N . ARG A 1 90 ? -9.117 19.406 -3.799 1 97.5 90 ARG A N 1
ATOM 700 C CA . ARG A 1 90 ? -8.914 18.766 -5.094 1 97.5 90 ARG A CA 1
ATOM 701 C C . ARG A 1 90 ? -7.473 18.922 -5.562 1 97.5 90 ARG A C 1
ATOM 703 O O . ARG A 1 90 ? -6.867 17.969 -6.062 1 97.5 90 ARG A O 1
ATOM 710 N N . ASP A 1 91 ? -6.949 20.062 -5.438 1 98.19 91 ASP A N 1
ATOM 711 C CA . ASP A 1 91 ? -5.578 20.328 -5.867 1 98.19 91 ASP A CA 1
ATOM 712 C C . ASP A 1 91 ? -4.574 19.562 -5.02 1 98.19 91 ASP A C 1
ATOM 714 O O . ASP A 1 91 ? -3.596 19.016 -5.543 1 98.19 91 ASP A O 1
ATOM 718 N N . GLN A 1 92 ? -4.777 19.531 -3.754 1 98.31 92 GLN A N 1
ATOM 719 C CA . GLN A 1 92 ? -3.906 18.797 -2.846 1 98.31 92 GLN A CA 1
ATOM 720 C C . GLN A 1 92 ? -3.953 17.297 -3.133 1 98.31 92 GLN A C 1
ATOM 722 O O . GLN A 1 92 ? -2.914 16.641 -3.189 1 98.31 92 GLN A O 1
ATOM 727 N N . MET A 1 93 ? -5.164 16.828 -3.346 1 98 93 MET A N 1
ATOM 728 C CA . MET A 1 93 ? -5.316 15.414 -3.66 1 98 93 MET A CA 1
ATOM 729 C C . MET A 1 93 ? -4.621 15.07 -4.973 1 98 93 MET A C 1
ATOM 731 O O . MET A 1 93 ? -4.016 14.008 -5.102 1 98 93 MET A O 1
ATOM 735 N N . ALA A 1 94 ? -4.711 15.93 -5.926 1 98.38 94 ALA A N 1
ATOM 736 C CA . ALA A 1 94 ? -4.055 15.711 -7.215 1 98.38 94 ALA A CA 1
ATOM 737 C C . ALA A 1 94 ? -2.547 15.562 -7.043 1 98.38 94 ALA A C 1
ATOM 739 O O . ALA A 1 94 ? -1.912 14.766 -7.738 1 98.38 94 ALA A O 1
ATOM 740 N N . LYS A 1 95 ? -1.981 16.344 -6.137 1 98.62 95 LYS A N 1
ATOM 741 C CA . LYS A 1 95 ? -0.548 16.25 -5.875 1 98.62 95 LYS A CA 1
ATOM 742 C C . LYS A 1 95 ? -0.177 14.898 -5.281 1 98.62 95 LYS A C 1
ATOM 744 O O . LYS A 1 95 ? 0.819 14.289 -5.68 1 98.62 95 LYS A O 1
ATOM 749 N N . VAL A 1 96 ? -0.97 14.414 -4.332 1 98.75 96 VAL A N 1
ATOM 750 C CA . VAL A 1 96 ? -0.726 13.109 -3.727 1 98.75 96 VAL A CA 1
ATOM 751 C C . VAL A 1 96 ? -0.897 12.008 -4.773 1 98.75 96 VAL A C 1
ATOM 753 O O . VAL A 1 96 ? -0.053 11.117 -4.895 1 98.75 96 VAL A O 1
ATOM 756 N N . GLU A 1 97 ? -1.981 12.117 -5.551 1 98.56 97 GLU A N 1
ATOM 757 C CA . GLU A 1 97 ? -2.252 11.133 -6.598 1 98.56 97 GLU A CA 1
ATOM 758 C C . GLU A 1 97 ? -1.118 11.086 -7.617 1 98.56 97 GLU A C 1
ATOM 760 O O . GLU A 1 97 ? -0.717 10.008 -8.055 1 98.56 97 GLU A O 1
ATOM 765 N N . HIS A 1 98 ? -0.637 12.234 -7.992 1 98.56 98 HIS A N 1
ATOM 766 C CA . HIS A 1 98 ? 0.466 12.312 -8.945 1 98.56 98 HIS A CA 1
ATOM 767 C C . HIS A 1 98 ? 1.721 11.648 -8.391 1 98.56 98 HIS A C 1
ATOM 769 O O . HIS A 1 98 ? 2.393 10.891 -9.094 1 98.56 98 HIS A O 1
ATOM 775 N N . ALA A 1 99 ? 2.041 11.945 -7.172 1 98.44 99 ALA A N 1
ATOM 776 C CA . ALA A 1 99 ? 3.207 11.344 -6.531 1 98.44 99 ALA A CA 1
ATOM 777 C C . ALA A 1 99 ? 3.07 9.828 -6.457 1 98.44 99 ALA A C 1
ATOM 779 O O . ALA A 1 99 ? 4.031 9.102 -6.715 1 98.44 99 ALA A O 1
ATOM 780 N N . VAL A 1 100 ? 1.856 9.336 -6.113 1 98.44 100 VAL A N 1
ATOM 781 C CA . VAL A 1 100 ? 1.608 7.898 -6.027 1 98.44 100 VAL A CA 1
ATOM 782 C C . VAL A 1 100 ? 1.792 7.254 -7.398 1 98.44 100 VAL A C 1
ATOM 784 O O . VAL A 1 100 ? 2.479 6.238 -7.527 1 98.44 100 VAL A O 1
ATOM 787 N N . ALA A 1 101 ? 1.176 7.848 -8.398 1 98.19 101 ALA A N 1
ATOM 788 C CA . ALA A 1 101 ? 1.269 7.312 -9.75 1 98.19 101 ALA A CA 1
ATOM 789 C C . ALA A 1 101 ? 2.721 7.25 -10.219 1 98.19 101 ALA A C 1
ATOM 791 O O . ALA A 1 101 ? 3.156 6.238 -10.781 1 98.19 101 ALA A O 1
ATOM 792 N N . ARG A 1 102 ? 3.428 8.242 -10 1 96.56 102 ARG A N 1
ATOM 793 C CA . ARG A 1 102 ? 4.824 8.297 -10.414 1 96.56 102 ARG A CA 1
ATOM 794 C C . ARG A 1 102 ? 5.664 7.277 -9.656 1 96.56 102 ARG A C 1
ATOM 796 O O . ARG A 1 102 ? 6.488 6.578 -10.258 1 96.56 102 ARG A O 1
ATOM 803 N N . TYR A 1 103 ? 5.488 7.246 -8.375 1 96.31 103 TYR A N 1
ATOM 804 C CA . TYR A 1 103 ? 6.238 6.312 -7.543 1 96.31 103 TYR A CA 1
ATOM 805 C C . TYR A 1 103 ? 5.996 4.875 -7.988 1 96.31 103 TYR A C 1
ATOM 807 O O . TYR A 1 103 ? 6.938 4.09 -8.109 1 96.31 103 TYR A O 1
ATOM 815 N N . LEU A 1 104 ? 4.723 4.578 -8.289 1 97 104 LEU A N 1
ATOM 816 C CA . LEU A 1 104 ? 4.355 3.207 -8.625 1 97 104 LEU A CA 1
ATOM 817 C C . LEU A 1 104 ? 4.496 2.957 -10.125 1 97 104 LEU A C 1
ATOM 819 O O . LEU 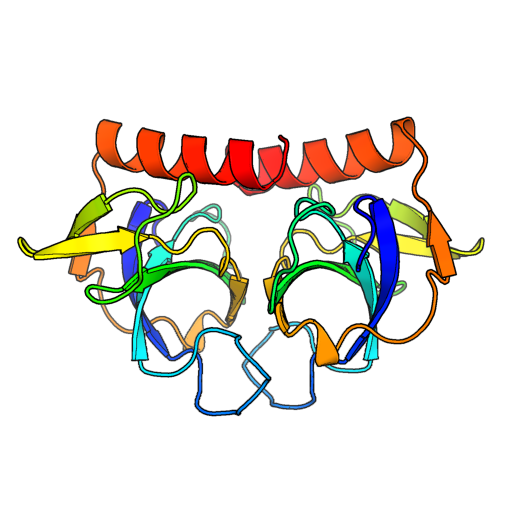A 1 104 ? 4.18 1.867 -10.609 1 97 104 LEU A O 1
ATOM 823 N N . GLY A 1 105 ? 4.926 3.932 -10.828 1 95.25 105 GLY A N 1
ATOM 824 C CA . GLY A 1 105 ? 5.133 3.75 -12.258 1 95.25 105 GLY A CA 1
ATOM 825 C C . GLY A 1 105 ? 3.84 3.527 -13.023 1 95.25 105 GLY A C 1
ATOM 826 O O . GLY A 1 105 ? 3.777 2.676 -13.914 1 95.25 105 GLY A O 1
ATOM 827 N N . LEU A 1 106 ? 2.902 4.262 -12.656 1 96.44 106 LEU A N 1
ATOM 828 C CA . LEU A 1 106 ? 1.579 4.074 -13.242 1 96.44 106 LEU A CA 1
ATOM 829 C C . LEU A 1 106 ? 1.224 5.238 -14.164 1 96.44 106 LEU A C 1
ATOM 831 O O . LEU A 1 106 ? 1.726 6.352 -13.984 1 96.44 106 LEU A O 1
ATOM 835 N N . MET B 1 1 ? 18.906 -6.039 -3.906 1 78.56 1 MET B N 1
ATOM 836 C CA . MET B 1 1 ? 18.031 -5.148 -4.668 1 78.56 1 MET B CA 1
ATOM 837 C C . MET B 1 1 ? 16.859 -5.918 -5.277 1 78.56 1 MET B C 1
ATOM 839 O O . MET B 1 1 ? 17.016 -7.066 -5.695 1 78.56 1 MET B O 1
ATOM 843 N N . VAL B 1 2 ? 15.586 -5.402 -4.996 1 90.38 2 VAL B N 1
ATOM 844 C CA . VAL B 1 2 ? 14.445 -6.113 -5.559 1 90.38 2 VAL B CA 1
ATOM 845 C C . VAL B 1 2 ? 14.148 -5.582 -6.961 1 90.38 2 VAL B C 1
ATOM 847 O O . VAL B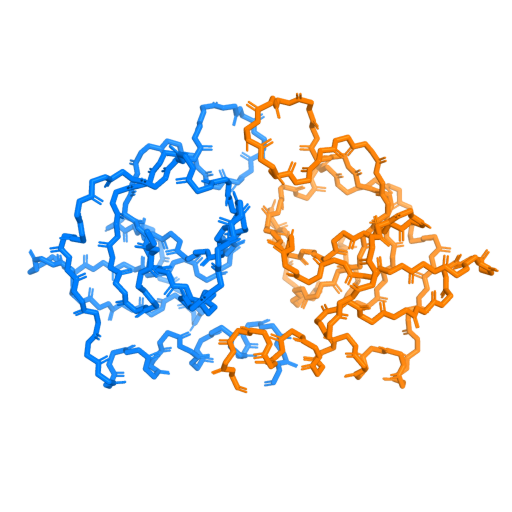 1 2 ? 14.555 -4.473 -7.309 1 90.38 2 VAL B O 1
ATOM 850 N N . ILE B 1 3 ? 13.555 -6.484 -7.797 1 94.44 3 ILE B N 1
ATOM 851 C CA . ILE B 1 3 ? 13.227 -6.168 -9.18 1 94.44 3 ILE B CA 1
ATOM 852 C C . ILE B 1 3 ? 11.727 -5.93 -9.312 1 94.44 3 ILE B C 1
ATOM 854 O O . ILE B 1 3 ? 10.922 -6.789 -8.945 1 94.44 3 ILE B O 1
ATOM 858 N N . ARG B 1 4 ? 11.367 -4.746 -9.859 1 96.5 4 ARG B N 1
ATOM 859 C CA . ARG B 1 4 ? 9.961 -4.5 -10.141 1 96.5 4 ARG B CA 1
ATOM 860 C C . ARG B 1 4 ? 9.406 -5.539 -11.109 1 96.5 4 ARG B C 1
ATOM 862 O O . ARG B 1 4 ? 10.055 -5.883 -12.102 1 96.5 4 ARG B O 1
ATOM 869 N N . GLY B 1 5 ? 8.219 -6.023 -10.82 1 97.5 5 GLY B N 1
ATOM 870 C CA . GLY B 1 5 ? 7.582 -7.012 -11.68 1 97.5 5 GLY B CA 1
ATOM 871 C C . GLY B 1 5 ? 7.957 -8.438 -11.32 1 97.5 5 GLY B C 1
ATOM 872 O O . GLY B 1 5 ? 7.387 -9.391 -11.859 1 97.5 5 GLY B O 1
ATOM 873 N N . ALA B 1 6 ? 8.953 -8.594 -10.492 1 97.94 6 ALA B N 1
ATOM 874 C CA . ALA B 1 6 ? 9.305 -9.93 -10.008 1 97.94 6 ALA B CA 1
ATOM 875 C C . ALA B 1 6 ? 8.414 -10.336 -8.836 1 97.94 6 ALA B C 1
ATOM 877 O O . ALA B 1 6 ? 7.973 -9.492 -8.055 1 97.94 6 ALA B O 1
ATOM 878 N N . VAL B 1 7 ? 8.156 -11.672 -8.781 1 98.75 7 VAL B N 1
ATOM 879 C CA . VAL B 1 7 ? 7.395 -12.258 -7.68 1 98.75 7 VAL B CA 1
ATOM 880 C C . VAL B 1 7 ? 8.352 -12.883 -6.668 1 98.75 7 VAL B C 1
ATOM 882 O O . VAL B 1 7 ? 9.25 -13.648 -7.043 1 98.75 7 VAL B O 1
ATOM 885 N N . TYR B 1 8 ? 8.172 -12.516 -5.414 1 98.5 8 TYR B N 1
ATOM 886 C CA . TYR B 1 8 ? 9.031 -12.992 -4.336 1 98.5 8 TYR B CA 1
ATOM 887 C C . TYR B 1 8 ? 8.211 -13.68 -3.25 1 98.5 8 TYR B C 1
ATOM 889 O O . TYR B 1 8 ? 6.992 -13.508 -3.184 1 98.5 8 TYR B O 1
ATOM 897 N N . ARG B 1 9 ? 8.914 -14.516 -2.488 1 98.62 9 ARG B N 1
ATOM 898 C CA . ARG B 1 9 ? 8.375 -14.945 -1.202 1 98.62 9 ARG B CA 1
ATOM 899 C C . ARG B 1 9 ? 8.461 -13.82 -0.174 1 98.62 9 ARG B C 1
ATOM 901 O O . ARG B 1 9 ? 9.531 -13.25 0.043 1 98.62 9 ARG B O 1
ATOM 908 N N . VAL B 1 10 ? 7.336 -13.523 0.428 1 98.38 10 VAL B N 1
ATOM 909 C CA . VAL B 1 10 ? 7.289 -12.414 1.368 1 98.38 10 VAL B CA 1
ATOM 910 C C . VAL B 1 10 ? 6.695 -12.875 2.695 1 98.38 10 VAL B C 1
ATOM 912 O O . VAL B 1 10 ? 5.73 -13.648 2.715 1 98.38 10 VAL B O 1
ATOM 915 N N . ASP B 1 11 ? 7.297 -12.383 3.77 1 98.19 11 ASP B N 1
ATOM 916 C CA . ASP B 1 11 ? 6.75 -12.617 5.105 1 98.19 11 ASP B CA 1
ATOM 917 C C . ASP B 1 11 ? 6.043 -11.367 5.629 1 98.19 11 ASP B C 1
ATOM 919 O O . ASP B 1 11 ? 6.691 -10.43 6.09 1 98.19 11 ASP B O 1
ATOM 923 N N . PHE B 1 12 ? 4.715 -11.359 5.633 1 97.25 12 PHE B N 1
ATOM 924 C CA . PHE B 1 12 ? 3.922 -10.211 6.066 1 97.25 12 PHE B CA 1
ATOM 925 C C . PHE B 1 12 ? 3.748 -10.219 7.582 1 97.25 12 PHE B C 1
ATOM 927 O O . PHE B 1 12 ? 3.195 -9.273 8.148 1 97.25 12 PHE B O 1
ATOM 934 N N . GLY B 1 13 ? 4.211 -11.219 8.234 1 94.56 13 GLY B N 1
ATOM 935 C CA . GLY B 1 13 ? 4.102 -11.312 9.68 1 94.56 13 GLY B CA 1
ATOM 936 C C . GLY B 1 13 ? 2.812 -11.977 10.141 1 94.56 13 GLY B C 1
ATOM 937 O O . GLY B 1 13 ? 1.94 -12.273 9.32 1 94.56 13 GLY B O 1
ATOM 938 N N . ASP B 1 14 ? 2.713 -12.156 11.508 1 91.88 14 ASP B N 1
ATOM 939 C CA . ASP B 1 14 ? 1.587 -12.914 12.039 1 91.88 14 ASP B CA 1
ATOM 940 C C . ASP B 1 14 ? 0.72 -12.039 12.945 1 91.88 14 ASP B C 1
ATOM 942 O O . ASP B 1 14 ? -0.319 -12.484 13.438 1 91.88 14 ASP B O 1
ATOM 946 N N . ALA B 1 15 ? 1.139 -10.836 13.039 1 88.69 15 ALA B N 1
ATOM 947 C CA . ALA B 1 15 ? 0.333 -9.969 13.883 1 88.69 15 ALA B CA 1
ATOM 948 C C . ALA B 1 15 ? -1.083 -9.82 13.336 1 88.69 15 ALA B C 1
ATOM 950 O O . ALA B 1 15 ? -1.27 -9.578 12.141 1 88.69 15 ALA B O 1
ATOM 951 N N . LYS B 1 16 ? -2.078 -10.07 14.242 1 87.44 16 LYS B N 1
ATOM 952 C CA . LYS B 1 16 ? -3.471 -9.914 13.828 1 87.44 16 LYS B CA 1
ATOM 953 C C . LYS B 1 16 ? -3.885 -8.445 13.836 1 87.44 16 LYS B C 1
ATOM 955 O O . LYS B 1 16 ? -4.043 -7.848 14.906 1 87.44 16 LYS B O 1
ATOM 960 N N . ARG B 1 17 ? -4.008 -7.898 12.711 1 90.81 17 ARG B N 1
ATOM 961 C CA . ARG B 1 17 ? -4.422 -6.512 12.523 1 90.81 17 ARG B CA 1
ATOM 962 C C . ARG B 1 17 ? -5.637 -6.422 11.609 1 90.81 17 ARG B C 1
ATOM 964 O O . ARG B 1 17 ? -5.566 -5.84 10.523 1 90.81 17 ARG B O 1
ATOM 971 N N . GLY B 1 18 ? -6.711 -6.98 12.156 1 91.44 18 GLY B N 1
ATOM 972 C CA . GLY B 1 18 ? -7.926 -7.004 11.352 1 91.44 18 GLY B CA 1
ATOM 973 C C . GLY B 1 18 ? -7.812 -7.883 10.125 1 91.44 18 GLY B C 1
ATOM 974 O O . GLY B 1 18 ? -7.434 -9.055 10.227 1 91.44 18 GLY B O 1
ATOM 975 N N . HIS B 1 19 ? -8.172 -7.324 9.008 1 92.81 19 HIS B N 1
ATOM 976 C CA . HIS B 1 19 ? -8.203 -8.094 7.77 1 92.81 19 HIS B CA 1
ATOM 977 C C . HIS B 1 19 ? -6.996 -7.789 6.895 1 92.81 19 HIS B C 1
ATOM 979 O O . HIS B 1 19 ? -7.012 -8.047 5.688 1 92.81 19 HIS B O 1
ATOM 985 N N . GLU 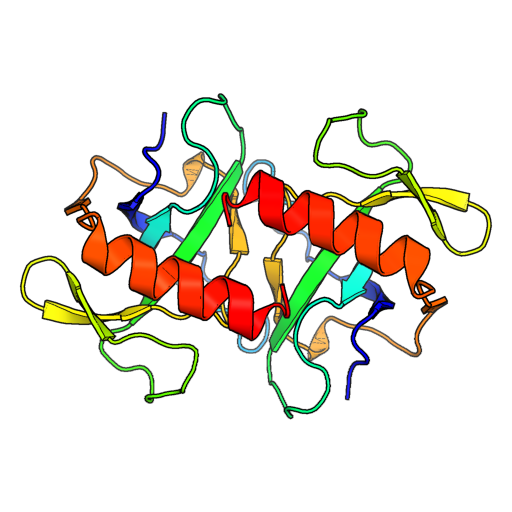B 1 20 ? -5.93 -7.227 7.422 1 95.19 20 GLU B N 1
ATOM 986 C CA . GLU B 1 20 ? -4.676 -7.109 6.684 1 95.19 20 GLU B CA 1
ATOM 987 C C . GLU B 1 20 ? -4.121 -8.477 6.309 1 95.19 20 GLU B C 1
ATOM 989 O O . GLU B 1 20 ? -4.188 -9.422 7.105 1 95.19 20 GLU B O 1
ATOM 994 N N . GLN B 1 21 ? -3.598 -8.531 5.113 1 94.5 21 GLN B N 1
ATOM 995 C CA . GLN B 1 21 ? -2.949 -9.773 4.703 1 94.5 21 GLN B CA 1
ATOM 996 C C . GLN B 1 21 ? -1.791 -10.117 5.633 1 94.5 21 GLN B C 1
ATOM 998 O O . GLN B 1 21 ? -0.99 -9.25 5.988 1 94.5 21 GLN B O 1
ATOM 1003 N N . ARG B 1 22 ? -1.61 -11.414 6.031 1 95.88 22 ARG B N 1
ATOM 1004 C CA . ARG B 1 22 ? -0.562 -11.883 6.93 1 95.88 22 ARG B CA 1
ATOM 1005 C C . ARG B 1 22 ? 0.102 -13.141 6.387 1 95.88 22 ARG B C 1
ATOM 1007 O O . ARG B 1 22 ? -0.311 -13.672 5.352 1 95.88 22 ARG B O 1
ATOM 1014 N N . GLY B 1 23 ? 1.144 -13.531 7.137 1 96.44 23 GLY B N 1
ATOM 1015 C CA . GLY B 1 23 ? 1.808 -14.789 6.852 1 96.44 23 GLY B CA 1
ATOM 1016 C C . GLY B 1 23 ? 2.736 -14.719 5.652 1 96.44 23 GLY B C 1
ATOM 1017 O O . GLY B 1 23 ? 3.078 -13.625 5.191 1 96.44 23 GLY B O 1
ATOM 1018 N N . ARG B 1 24 ? 3.236 -15.93 5.336 1 97.69 24 ARG B N 1
ATOM 1019 C CA . ARG B 1 24 ? 4.148 -16.062 4.203 1 97.69 24 ARG B CA 1
ATOM 1020 C C . ARG B 1 24 ? 3.381 -16.359 2.916 1 97.69 24 ARG B C 1
ATOM 1022 O O . ARG B 1 24 ? 2.57 -17.281 2.869 1 97.69 24 ARG B O 1
ATOM 1029 N N . ARG B 1 25 ? 3.621 -15.539 1.953 1 98.19 25 ARG B N 1
ATOM 1030 C CA . ARG B 1 25 ? 3.002 -15.75 0.65 1 98.19 25 ARG B CA 1
ATOM 1031 C C . ARG B 1 25 ? 3.773 -15.031 -0.451 1 98.19 25 ARG B C 1
ATOM 1033 O O . ARG B 1 25 ? 4.742 -14.32 -0.175 1 98.19 25 ARG B O 1
ATOM 1040 N N . TYR B 1 26 ? 3.389 -15.219 -1.653 1 98.62 26 TYR B N 1
ATOM 1041 C CA . TYR B 1 26 ? 4.02 -14.547 -2.781 1 98.62 26 TYR B CA 1
ATOM 1042 C C . TYR B 1 26 ? 3.48 -13.133 -2.945 1 98.62 26 TYR B C 1
ATOM 1044 O O . TYR B 1 26 ? 2.328 -12.859 -2.604 1 98.62 26 TYR B O 1
ATOM 1052 N N . ALA B 1 27 ? 4.277 -12.297 -3.473 1 98.88 27 ALA B N 1
ATOM 1053 C CA . ALA B 1 27 ? 3.893 -10.93 -3.822 1 98.88 27 ALA B CA 1
ATOM 1054 C C . ALA B 1 27 ? 4.703 -10.422 -5.008 1 98.88 27 ALA B C 1
ATOM 1056 O O . ALA B 1 27 ? 5.855 -10.82 -5.199 1 98.88 27 ALA B O 1
ATOM 1057 N N . VAL B 1 28 ? 4.082 -9.547 -5.738 1 98.81 28 VAL B N 1
ATOM 1058 C CA . VAL B 1 28 ? 4.812 -8.914 -6.832 1 98.81 28 VAL B CA 1
ATOM 1059 C C . VAL B 1 28 ? 5.305 -7.535 -6.395 1 98.81 28 VAL B C 1
ATOM 1061 O O . VAL B 1 28 ? 4.578 -6.797 -5.723 1 98.81 28 VAL B O 1
ATOM 1064 N N . VAL B 1 29 ? 6.52 -7.25 -6.734 1 98.12 29 VAL B N 1
ATOM 1065 C CA . VAL B 1 29 ? 7.09 -5.938 -6.453 1 98.12 29 VAL B CA 1
ATOM 1066 C C . VAL B 1 29 ? 6.574 -4.922 -7.469 1 98.12 29 VAL B C 1
ATOM 1068 O O . VAL B 1 29 ? 6.68 -5.137 -8.68 1 98.12 29 VAL B O 1
ATOM 1071 N N . ILE B 1 30 ? 6.078 -3.756 -6.914 1 97.69 30 ILE B N 1
ATOM 1072 C CA . ILE B 1 30 ? 5.574 -2.76 -7.855 1 97.69 30 ILE B CA 1
ATOM 1073 C C . ILE B 1 30 ? 6.277 -1.426 -7.621 1 97.69 30 ILE B C 1
ATOM 1075 O O . ILE B 1 30 ? 6.113 -0.483 -8.398 1 97.69 30 ILE B O 1
ATOM 1079 N N . SER B 1 31 ? 7.02 -1.28 -6.559 1 95.94 31 SER B N 1
ATOM 1080 C CA . SER B 1 31 ? 7.859 -0.1 -6.383 1 95.94 31 SER B CA 1
ATOM 1081 C C . SER B 1 31 ? 9.031 -0.103 -7.363 1 95.94 31 SER B C 1
ATOM 1083 O O . SER B 1 31 ? 9.367 -1.144 -7.93 1 95.94 31 SER B O 1
ATOM 1085 N N . PRO B 1 32 ? 9.555 1.109 -7.527 1 91.44 32 PRO B N 1
ATOM 1086 C CA . PRO B 1 32 ? 10.727 1.14 -8.414 1 91.44 32 PRO B CA 1
ATOM 1087 C C . PRO B 1 32 ? 11.891 0.315 -7.871 1 91.44 32 PRO B C 1
ATOM 1089 O O . PRO B 1 32 ? 12.117 0.272 -6.656 1 91.44 32 PRO B O 1
ATOM 1092 N N . GLY B 1 33 ? 12.625 -0.454 -8.703 1 76.19 33 GLY B N 1
ATOM 1093 C CA . GLY B 1 33 ? 13.719 -1.347 -8.359 1 76.19 33 GLY B CA 1
ATOM 1094 C C . GLY B 1 33 ? 15.023 -0.619 -8.109 1 76.19 33 GLY B C 1
ATOM 1095 O O . GLY B 1 33 ? 15.938 -1.163 -7.477 1 76.19 33 GLY B O 1
ATOM 1096 N N . SER B 1 34 ? 15.266 0.445 -8.664 1 65.44 34 SER B N 1
ATOM 1097 C CA . SER B 1 34 ? 16.594 1.022 -8.766 1 65.44 34 SER B CA 1
ATOM 1098 C C . SER B 1 34 ? 17.031 1.667 -7.453 1 65.44 34 SER B C 1
ATOM 1100 O O . SER B 1 34 ? 18.203 1.952 -7.25 1 65.44 34 SER B O 1
ATOM 1102 N N . MET B 1 35 ? 16.172 1.824 -6.527 1 62.22 35 MET B N 1
ATOM 1103 C CA . MET B 1 35 ? 16.625 2.568 -5.355 1 62.22 35 MET B CA 1
ATOM 1104 C C . MET B 1 35 ? 16.844 1.638 -4.168 1 62.22 35 MET B C 1
ATOM 1106 O O . MET B 1 35 ? 16.094 0.681 -3.98 1 62.22 35 MET B O 1
ATOM 1110 N N . PRO B 1 36 ? 18.094 1.763 -3.66 1 63.66 36 PRO B N 1
ATOM 1111 C CA . PRO B 1 36 ? 18.266 1.032 -2.402 1 63.66 36 PRO B CA 1
ATOM 1112 C C . PRO B 1 36 ? 17.25 1.434 -1.337 1 63.66 36 PRO B C 1
ATOM 1114 O O . PRO B 1 36 ? 17.562 2.238 -0.454 1 63.66 36 PRO B O 1
ATOM 1117 N N . TRP B 1 37 ? 16.219 0.753 -1.464 1 79.44 37 TRP B N 1
ATOM 1118 C CA . TRP B 1 37 ? 15.195 1.163 -0.507 1 79.44 37 TRP B CA 1
ATOM 1119 C C . TRP B 1 37 ? 15.156 0.215 0.687 1 79.44 37 TRP B C 1
ATOM 1121 O O . TRP B 1 37 ? 15.43 -0.979 0.548 1 79.44 37 TRP B O 1
ATOM 1131 N N . SER B 1 38 ? 15.055 0.803 1.818 1 92.75 38 SER B N 1
ATOM 1132 C CA . SER B 1 38 ? 14.844 0.003 3.021 1 92.75 38 SER B CA 1
ATOM 1133 C C . SER B 1 38 ? 13.461 -0.63 3.035 1 92.75 38 SER B C 1
ATOM 1135 O O . SER B 1 38 ? 13.203 -1.553 3.811 1 92.75 38 SER B O 1
ATOM 1137 N N . VAL B 1 39 ? 12.594 -0.139 2.211 1 95.56 39 VAL B N 1
ATOM 1138 C CA . VAL B 1 39 ? 11.25 -0.698 2.082 1 95.56 39 VAL B CA 1
ATOM 1139 C C . VAL B 1 39 ? 10.922 -0.911 0.607 1 95.56 39 VAL B C 1
ATOM 1141 O O . VAL B 1 39 ? 11.602 -0.382 -0.272 1 95.56 39 VAL B O 1
ATOM 1144 N N . VAL B 1 40 ? 9.945 -1.731 0.336 1 96.75 40 VAL B N 1
ATOM 1145 C CA . VAL B 1 40 ? 9.453 -2.061 -0.999 1 96.75 40 VAL B CA 1
ATOM 1146 C C . VAL B 1 40 ? 7.93 -2.174 -0.977 1 96.75 40 VAL B C 1
ATOM 1148 O O . VAL B 1 40 ? 7.352 -2.662 -0.004 1 96.75 40 VAL B O 1
ATOM 1151 N N . THR B 1 41 ? 7.297 -1.658 -2.018 1 97.75 41 THR B N 1
ATOM 1152 C CA . THR B 1 41 ? 5.852 -1.801 -2.15 1 97.75 41 THR B CA 1
ATOM 1153 C C . THR B 1 41 ? 5.504 -3.027 -2.99 1 97.75 41 THR B C 1
ATOM 1155 O O . THR B 1 41 ? 6.066 -3.227 -4.07 1 97.75 41 THR B O 1
ATOM 1158 N N . VAL B 1 42 ? 4.559 -3.826 -2.441 1 98.56 42 VAL B N 1
ATOM 1159 C CA . VAL B 1 42 ? 4.23 -5.09 -3.096 1 98.56 42 VAL B CA 1
ATOM 1160 C C . VAL B 1 42 ? 2.717 -5.273 -3.131 1 98.56 42 VAL B C 1
ATOM 1162 O O . VAL B 1 42 ? 1.988 -4.633 -2.371 1 98.56 42 VAL B O 1
ATOM 1165 N N . VAL B 1 43 ? 2.293 -6.09 -4.047 1 98.88 43 VAL B N 1
ATOM 1166 C CA . VAL B 1 43 ? 0.936 -6.629 -4.055 1 98.88 43 VAL B CA 1
ATOM 1167 C C . VAL B 1 43 ? 0.969 -8.117 -3.719 1 98.88 43 VAL B C 1
ATOM 1169 O O . VAL B 1 43 ? 1.534 -8.914 -4.469 1 98.88 43 VAL B O 1
ATOM 1172 N N . PRO B 1 44 ? 0.34 -8.508 -2.613 1 98.81 44 PRO B N 1
ATOM 1173 C CA . PRO B 1 44 ? 0.294 -9.93 -2.262 1 98.81 44 PRO B CA 1
ATOM 1174 C C . PRO B 1 44 ? -0.541 -10.75 -3.238 1 98.81 44 PRO B C 1
ATOM 1176 O O . PRO B 1 44 ? -1.368 -10.203 -3.969 1 98.81 44 PRO B O 1
ATOM 1179 N N . THR B 1 45 ? -0.323 -12.062 -3.195 1 98.75 45 THR B N 1
ATOM 1180 C CA . THR B 1 45 ? -1.098 -12.969 -4.035 1 98.75 45 THR B CA 1
ATOM 1181 C C . THR B 1 45 ? -1.841 -13.992 -3.184 1 98.75 45 THR B C 1
ATOM 1183 O O . THR B 1 45 ? -1.517 -14.188 -2.01 1 98.75 45 THR B O 1
ATOM 1186 N N . SER B 1 46 ? -2.811 -14.602 -3.787 1 98.5 46 SER B N 1
ATOM 1187 C CA . SER B 1 46 ? -3.6 -15.648 -3.15 1 98.5 46 SER B CA 1
ATOM 1188 C C . SER B 1 46 ? -4.203 -16.594 -4.188 1 98.5 46 SER B C 1
ATOM 1190 O O . SER B 1 46 ? -4.699 -16.141 -5.223 1 98.5 46 SER B O 1
ATOM 1192 N N . THR B 1 47 ? -4.113 -17.859 -3.887 1 98.06 47 THR B N 1
ATOM 1193 C CA . THR B 1 47 ? -4.766 -18.844 -4.742 1 98.06 47 THR B CA 1
ATOM 1194 C C . THR B 1 47 ? -6.199 -19.094 -4.281 1 98.06 47 THR B C 1
ATOM 1196 O O . THR B 1 47 ? -6.977 -19.75 -4.98 1 98.06 47 THR B O 1
ATOM 1199 N N . SER B 1 48 ? -6.586 -18.5 -3.152 1 97.75 48 SER B N 1
ATOM 1200 C CA . SER B 1 48 ? -7.879 -18.859 -2.576 1 97.75 48 SER B CA 1
ATOM 1201 C C . SER B 1 48 ? -8.773 -17.625 -2.422 1 97.75 48 SER B C 1
ATOM 1203 O O . SER B 1 48 ? -9.969 -17.75 -2.174 1 97.75 48 SER B O 1
ATOM 1205 N N . ALA B 1 49 ? -8.242 -16.5 -2.615 1 96.88 49 ALA B N 1
ATOM 1206 C CA . ALA B 1 49 ? -9.039 -15.281 -2.443 1 96.88 49 ALA B CA 1
ATOM 1207 C C . ALA B 1 49 ? -10.211 -15.258 -3.426 1 96.88 49 ALA B C 1
ATOM 1209 O O . ALA B 1 49 ? -10.086 -15.719 -4.562 1 96.88 49 ALA B O 1
ATOM 1210 N N . GLN B 1 50 ? -11.312 -14.688 -2.982 1 96.44 50 GLN B N 1
ATOM 1211 C CA . GLN B 1 50 ? -12.453 -14.492 -3.869 1 96.44 50 GLN B CA 1
ATOM 1212 C C . GLN B 1 50 ? -12.117 -13.508 -4.988 1 96.44 50 GLN B C 1
ATOM 1214 O O . GLN B 1 50 ? -11.391 -12.539 -4.773 1 96.44 50 GLN B O 1
ATOM 1219 N N . PRO B 1 51 ? -12.742 -13.766 -6.18 1 96.75 51 PRO B N 1
ATOM 1220 C CA . PRO B 1 51 ? -12.531 -12.82 -7.277 1 96.75 51 PRO B CA 1
ATOM 1221 C C . PRO B 1 51 ? -13.102 -11.438 -6.98 1 96.75 51 PRO B C 1
ATOM 1223 O O . PRO B 1 51 ? -14.07 -11.305 -6.23 1 96.75 51 PRO B O 1
ATOM 1226 N N . ALA B 1 52 ? -12.453 -10.453 -7.512 1 94.44 52 ALA B N 1
ATOM 1227 C CA . ALA B 1 52 ? -12.906 -9.062 -7.504 1 94.44 52 ALA B CA 1
ATOM 1228 C C . ALA B 1 52 ? -12.328 -8.289 -8.688 1 94.44 52 ALA B C 1
ATOM 1230 O O . ALA B 1 52 ? -11.305 -8.688 -9.258 1 94.44 52 ALA B O 1
ATOM 1231 N N . VAL B 1 53 ? -12.945 -7.168 -9.047 1 92.69 53 VAL B N 1
ATOM 1232 C CA . VAL B 1 53 ? -12.547 -6.387 -10.211 1 92.69 53 VAL B CA 1
ATOM 1233 C C . VAL B 1 53 ? -11.117 -5.895 -10.039 1 92.69 53 VAL B C 1
ATOM 1235 O O . VAL B 1 53 ? -10.375 -5.773 -11.016 1 92.69 53 VAL B O 1
ATOM 1238 N N . PHE B 1 54 ? -10.641 -5.715 -8.883 1 93.94 54 PHE B N 1
ATOM 1239 C CA . PHE B 1 54 ? -9.305 -5.188 -8.617 1 93.94 54 PHE B CA 1
ATOM 1240 C C . PHE B 1 54 ? -8.344 -6.309 -8.25 1 93.94 54 PHE B C 1
ATOM 1242 O O . PHE B 1 54 ? -7.273 -6.059 -7.688 1 93.94 54 PHE B O 1
ATOM 1249 N N . ARG B 1 55 ? -8.695 -7.555 -8.461 1 97.88 55 ARG B N 1
ATOM 1250 C CA . ARG B 1 55 ? -7.832 -8.703 -8.219 1 97.88 55 ARG B CA 1
ATOM 1251 C C . ARG B 1 55 ? -7.605 -9.5 -9.5 1 97.88 55 ARG B C 1
ATOM 1253 O O . ARG B 1 55 ? -8.227 -10.539 -9.711 1 97.88 55 ARG B O 1
ATOM 1260 N N . PRO B 1 56 ? -6.715 -8.992 -10.312 1 98.62 56 PRO B N 1
ATOM 1261 C CA . PRO B 1 56 ? -6.445 -9.758 -11.531 1 98.62 56 PRO B CA 1
ATOM 1262 C C . PRO B 1 56 ? -5.934 -11.172 -11.234 1 98.62 56 PRO B C 1
ATOM 1264 O O . PRO B 1 56 ? -5.188 -11.375 -10.273 1 98.62 56 PRO B O 1
ATOM 1267 N N . GLU B 1 57 ? -6.387 -12.086 -12.039 1 98.62 57 GLU B N 1
ATOM 1268 C CA . GLU B 1 57 ? -5.941 -13.477 -11.953 1 98.62 57 GLU B CA 1
ATOM 1269 C C . GLU B 1 57 ? -4.895 -13.789 -13.016 1 98.62 57 GLU B C 1
ATOM 1271 O O . GLU B 1 57 ? -5.141 -13.617 -14.211 1 98.62 57 GLU B O 1
ATOM 1276 N N . LEU B 1 58 ? -3.725 -14.172 -12.602 1 98.56 58 LEU B N 1
ATOM 1277 C CA . LEU B 1 58 ? -2.605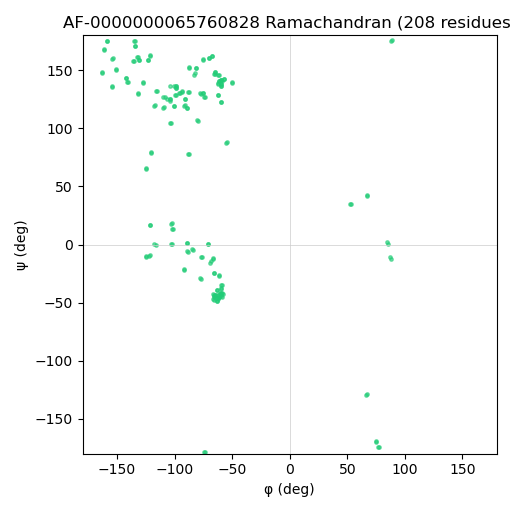 -14.531 -13.461 1 98.56 58 LEU B CA 1
ATOM 1278 C C . LEU B 1 58 ? -1.941 -15.82 -12.977 1 98.56 58 LEU B C 1
ATOM 1280 O O . LEU B 1 58 ? -2.295 -16.344 -11.922 1 98.56 58 LEU B O 1
ATOM 1284 N N . GLU B 1 59 ? -1.077 -16.281 -13.781 1 97.62 59 GLU B N 1
ATOM 1285 C CA . GLU B 1 59 ? -0.341 -17.469 -13.367 1 97.62 59 GLU B CA 1
ATOM 1286 C C . GLU B 1 59 ? 0.996 -17.094 -12.734 1 97.62 59 GLU B C 1
ATOM 1288 O O . GLU B 1 59 ? 1.733 -16.266 -13.266 1 97.62 59 GLU B O 1
ATOM 1293 N N . VAL B 1 60 ? 1.244 -17.656 -11.594 1 97.5 60 VAL B N 1
ATOM 1294 C CA . VAL B 1 60 ? 2.541 -17.625 -10.922 1 97.5 60 VAL B CA 1
ATOM 1295 C C . VAL B 1 60 ? 3.082 -19.047 -10.773 1 97.5 60 VAL B C 1
ATOM 1297 O O . VAL B 1 60 ? 2.453 -19.891 -10.133 1 97.5 60 VAL B O 1
ATOM 1300 N N . MET B 1 61 ? 4.191 -19.266 -11.352 1 96.31 61 MET B N 1
ATOM 1301 C CA . MET B 1 61 ? 4.77 -20.609 -11.312 1 96.31 61 MET B CA 1
ATOM 1302 C C . MET B 1 61 ? 3.768 -21.641 -11.797 1 96.31 61 MET B C 1
ATOM 1304 O O . MET B 1 61 ? 3.623 -22.703 -11.188 1 96.31 61 MET B O 1
ATOM 1308 N N . GLY B 1 62 ? 3.02 -21.266 -12.695 1 96.5 62 GLY B N 1
ATOM 1309 C CA . GLY B 1 62 ? 2.09 -22.203 -13.312 1 96.5 62 GLY B CA 1
ATOM 1310 C C . GLY B 1 62 ? 0.788 -22.344 -12.547 1 96.5 62 GLY B C 1
ATOM 1311 O O . GLY B 1 62 ? -0.09 -23.109 -12.938 1 96.5 62 GLY B O 1
ATOM 1312 N N . THR B 1 63 ? 0.617 -21.625 -11.5 1 98 63 THR B N 1
ATOM 1313 C CA . THR B 1 63 ? -0.575 -21.719 -10.664 1 98 63 THR B CA 1
ATOM 1314 C C . THR B 1 63 ? -1.426 -20.453 -10.805 1 98 63 THR B C 1
ATOM 1316 O O . THR B 1 63 ? -0.912 -19.344 -10.711 1 98 63 THR B O 1
ATOM 1319 N N . LYS B 1 64 ? -2.715 -20.688 -11.133 1 98.25 64 LYS B N 1
ATOM 1320 C CA . LYS B 1 64 ? -3.648 -19.562 -11.172 1 98.25 64 LYS B CA 1
ATOM 1321 C C . LYS B 1 64 ? -3.734 -18.875 -9.812 1 98.25 64 LYS B C 1
ATOM 1323 O O . LYS B 1 64 ? -4.043 -19.516 -8.805 1 98.25 64 LYS B O 1
ATOM 1328 N N . THR B 1 65 ? -3.449 -17.625 -9.859 1 98.38 65 THR B N 1
ATOM 1329 C CA . THR B 1 65 ? -3.295 -16.875 -8.625 1 98.38 65 THR B CA 1
ATOM 1330 C C . THR B 1 65 ? -3.879 -15.469 -8.773 1 98.38 65 THR B C 1
ATOM 1332 O O . THR B 1 65 ? -3.762 -14.852 -9.836 1 98.38 65 THR B O 1
ATOM 1335 N N . ARG B 1 66 ? -4.516 -14.945 -7.691 1 98.75 66 ARG B N 1
ATOM 1336 C CA . ARG B 1 66 ? -5.047 -13.586 -7.707 1 98.75 66 ARG B CA 1
ATOM 1337 C C . ARG B 1 66 ? -4.086 -12.617 -7.031 1 98.75 66 ARG B C 1
ATOM 1339 O O . ARG B 1 66 ? -3.514 -12.922 -5.984 1 98.75 66 ARG B O 1
ATOM 1346 N N . PHE B 1 67 ? -3.883 -11.531 -7.637 1 98.88 67 PHE B N 1
ATOM 1347 C CA . PHE B 1 67 ? -3.121 -10.422 -7.062 1 98.88 67 PHE B CA 1
ATOM 1348 C C . PHE B 1 67 ? -4.035 -9.484 -6.281 1 98.88 67 PHE B C 1
ATOM 1350 O O . PHE B 1 67 ? -4.953 -8.891 -6.852 1 98.88 67 PHE B O 1
ATOM 1357 N N . LEU B 1 68 ? -3.773 -9.391 -4.984 1 98.25 68 LEU B N 1
ATOM 1358 C CA . LEU B 1 68 ? -4.664 -8.703 -4.055 1 98.25 68 LEU B CA 1
ATOM 1359 C C . LEU B 1 68 ? -4.324 -7.219 -3.975 1 98.25 68 LEU B C 1
ATOM 1361 O O . LEU B 1 68 ? -3.791 -6.754 -2.963 1 98.25 68 LEU B O 1
ATOM 1365 N N . VAL B 1 69 ? -4.734 -6.5 -4.957 1 98.38 69 VAL B N 1
ATOM 1366 C CA . VAL B 1 69 ? -4.434 -5.074 -5.062 1 98.38 69 VAL B CA 1
ATOM 1367 C C . VAL B 1 69 ? -4.98 -4.34 -3.84 1 98.38 69 VAL B C 1
ATOM 1369 O O . VAL B 1 69 ? -4.352 -3.404 -3.338 1 98.38 69 VAL B O 1
ATOM 1372 N N . ASP B 1 70 ? -6.102 -4.789 -3.332 1 96.75 70 ASP B N 1
ATOM 1373 C CA . ASP B 1 70 ? -6.723 -4.176 -2.162 1 96.75 70 ASP B CA 1
ATOM 1374 C C . ASP B 1 70 ? -5.914 -4.465 -0.897 1 96.75 70 ASP B C 1
ATOM 1376 O O . ASP B 1 70 ? -6.258 -3.99 0.187 1 96.75 70 ASP B O 1
ATOM 1380 N N . GLN B 1 71 ? -4.816 -5.172 -1.006 1 97.75 71 GLN B N 1
ATOM 1381 C CA . GLN B 1 71 ? -3.912 -5.461 0.104 1 97.75 71 GLN B CA 1
ATOM 1382 C C . GLN B 1 71 ? -2.508 -4.934 -0.18 1 97.75 71 GLN B C 1
ATOM 1384 O O . GLN B 1 71 ? -1.545 -5.336 0.477 1 97.75 71 GLN B O 1
ATOM 1389 N N . ILE B 1 72 ? -2.422 -4.031 -1.169 1 98.69 72 ILE B N 1
ATOM 1390 C CA . ILE B 1 72 ? -1.152 -3.395 -1.496 1 98.69 72 ILE B CA 1
ATOM 1391 C C . ILE B 1 72 ? -0.508 -2.846 -0.224 1 98.69 72 ILE B C 1
ATOM 1393 O O . ILE B 1 72 ? -1.193 -2.281 0.632 1 98.69 72 ILE B O 1
ATOM 1397 N N . ARG B 1 73 ? 0.826 -3.004 -0.101 1 97.75 73 ARG B N 1
ATOM 1398 C CA . ARG B 1 73 ? 1.47 -2.484 1.101 1 97.75 73 ARG B CA 1
ATOM 1399 C C . ARG B 1 73 ? 2.977 -2.361 0.905 1 97.75 73 ARG B C 1
ATOM 1401 O O . ARG B 1 73 ? 3.582 -3.16 0.186 1 97.75 73 ARG B O 1
ATOM 1408 N N . THR B 1 74 ? 3.516 -1.395 1.56 1 97.69 74 THR B N 1
ATOM 1409 C CA . THR B 1 74 ? 4.965 -1.251 1.677 1 97.69 74 THR B CA 1
ATOM 1410 C C . THR B 1 74 ? 5.488 -2.033 2.877 1 97.69 74 THR B C 1
ATOM 1412 O O . THR B 1 74 ? 4.938 -1.938 3.977 1 97.69 74 THR B O 1
ATOM 1415 N N . ILE B 1 75 ? 6.535 -2.809 2.627 1 96.75 75 ILE B N 1
ATOM 1416 C CA . ILE B 1 75 ? 7.113 -3.619 3.691 1 96.75 75 ILE B CA 1
ATOM 1417 C C . ILE B 1 75 ? 8.633 -3.43 3.719 1 96.75 75 ILE B C 1
ATOM 1419 O O . ILE B 1 75 ? 9.219 -2.947 2.748 1 96.75 75 ILE B O 1
ATOM 1423 N N . GLY B 1 76 ? 9.211 -3.744 4.887 1 95.56 76 GLY B N 1
ATOM 1424 C CA . GLY B 1 76 ? 10.664 -3.783 4.941 1 95.56 76 GLY B CA 1
ATOM 1425 C C . GLY B 1 76 ? 11.266 -4.785 3.975 1 95.56 76 GLY B C 1
ATOM 1426 O O . GLY B 1 76 ? 10.766 -5.898 3.832 1 95.56 76 GLY B O 1
ATOM 1427 N N . ILE B 1 77 ? 12.359 -4.367 3.404 1 94.56 77 ILE B N 1
ATOM 1428 C CA . ILE B 1 77 ? 12.992 -5.199 2.385 1 94.56 77 ILE B CA 1
ATOM 1429 C C . ILE B 1 77 ? 13.5 -6.492 3.018 1 94.56 77 ILE B C 1
ATOM 1431 O O . ILE B 1 77 ? 13.617 -7.516 2.34 1 94.56 77 ILE B O 1
ATOM 1435 N N . VAL B 1 78 ? 13.766 -6.516 4.262 1 94.06 78 VAL B N 1
ATOM 1436 C CA . VAL B 1 78 ? 14.297 -7.664 4.984 1 94.06 78 VAL B CA 1
ATOM 1437 C C . VAL B 1 78 ? 13.258 -8.789 5.008 1 94.06 78 VAL B C 1
ATOM 1439 O O . VAL B 1 78 ? 13.586 -9.938 5.324 1 94.06 78 VAL B O 1
ATOM 1442 N N . TYR B 1 79 ? 12.055 -8.461 4.629 1 96.62 79 TYR B N 1
ATOM 1443 C CA . TYR B 1 79 ? 10.992 -9.453 4.676 1 96.62 79 TYR B CA 1
ATOM 1444 C C . TYR B 1 79 ? 10.695 -10.008 3.285 1 96.62 79 TYR B C 1
ATOM 1446 O O . TYR B 1 79 ? 9.766 -10.789 3.107 1 96.62 79 TYR B O 1
ATOM 1454 N N . VAL B 1 80 ? 11.391 -9.562 2.293 1 96.25 80 VAL B N 1
ATOM 1455 C CA . VAL B 1 80 ? 11.414 -10.148 0.959 1 96.25 80 VAL B CA 1
ATOM 1456 C C . VAL B 1 80 ? 12.539 -11.188 0.869 1 96.25 80 VAL B C 1
ATOM 1458 O O . VAL B 1 80 ? 13.711 -10.844 1.006 1 96.25 80 VAL B O 1
ATOM 1461 N N . HIS B 1 81 ? 12.156 -12.43 0.571 1 96.88 81 HIS B N 1
ATOM 1462 C CA . HIS B 1 81 ? 13.133 -13.492 0.79 1 96.88 81 HIS B CA 1
ATOM 1463 C C . HIS B 1 81 ? 13.523 -14.164 -0.524 1 96.88 81 HIS B C 1
ATOM 1465 O O . HIS B 1 81 ? 12.656 -14.562 -1.306 1 96.88 81 HIS B O 1
ATOM 1471 N N . GLY B 1 82 ? 14.891 -14.273 -0.612 1 96 82 GLY B N 1
ATOM 1472 C CA . GLY B 1 82 ? 15.43 -15.117 -1.673 1 96 82 GLY B CA 1
ATOM 1473 C C . GLY B 1 82 ? 15.336 -14.469 -3.045 1 96 82 GLY B C 1
ATOM 1474 O O . GLY B 1 82 ? 15.156 -13.258 -3.158 1 96 82 GLY B O 1
ATOM 1475 N N . ASP B 1 83 ? 15.609 -15.289 -4.074 1 96.94 83 ASP B N 1
ATOM 1476 C CA . ASP B 1 83 ? 15.484 -14.898 -5.477 1 96.94 83 ASP B CA 1
ATOM 1477 C C . ASP B 1 83 ? 14.016 -14.852 -5.902 1 96.94 83 ASP B C 1
ATOM 1479 O O . ASP B 1 83 ? 13.164 -15.492 -5.281 1 96.94 83 ASP B O 1
ATOM 1483 N N . PRO B 1 84 ? 13.812 -14.109 -6.973 1 97.94 84 PRO B N 1
ATOM 1484 C CA . PRO B 1 84 ? 12.453 -14.172 -7.508 1 97.94 84 PRO B CA 1
ATOM 1485 C C . PRO B 1 84 ? 12.023 -15.594 -7.863 1 97.94 84 PRO B C 1
ATOM 1487 O O . PRO B 1 84 ? 12.836 -16.375 -8.359 1 97.94 84 PRO B O 1
ATOM 1490 N N . VAL B 1 85 ? 10.789 -15.867 -7.602 1 98.31 85 VAL B N 1
ATOM 1491 C CA . VAL B 1 85 ? 10.273 -17.188 -7.957 1 98.31 85 VAL B CA 1
ATOM 1492 C C . VAL B 1 85 ? 9.664 -17.141 -9.359 1 98.31 85 VAL B C 1
ATOM 1494 O O . VAL B 1 85 ? 9.43 -18.188 -9.977 1 98.31 85 VAL B O 1
ATOM 1497 N N . ASP B 1 86 ? 9.312 -15.961 -9.773 1 98.44 86 ASP B N 1
ATOM 1498 C CA . ASP B 1 86 ? 8.703 -15.734 -11.078 1 98.44 86 ASP B CA 1
ATOM 1499 C C . ASP B 1 86 ? 8.812 -14.273 -11.492 1 98.44 86 ASP B C 1
ATOM 1501 O O . ASP B 1 86 ? 9.219 -13.422 -10.695 1 98.44 86 ASP B O 1
ATOM 1505 N N . TYR B 1 87 ? 8.516 -14.016 -12.797 1 98.31 87 TYR B N 1
ATOM 1506 C CA . TYR B 1 87 ? 8.477 -12.672 -13.367 1 98.31 87 TYR B CA 1
ATOM 1507 C C . TYR B 1 87 ? 7.203 -12.469 -14.18 1 98.31 87 TYR B C 1
ATOM 1509 O O . TYR B 1 87 ? 6.812 -13.328 -14.969 1 98.31 87 TYR B O 1
ATOM 1517 N N . LEU B 1 88 ? 6.582 -11.359 -13.828 1 98.31 88 LEU B N 1
ATOM 1518 C CA . LEU B 1 88 ? 5.492 -10.992 -14.727 1 98.31 88 LEU B CA 1
ATOM 1519 C C . LEU B 1 88 ? 6.031 -10.422 -16.031 1 98.31 88 LEU B C 1
ATOM 1521 O O . LEU B 1 88 ? 6.938 -9.586 -16.031 1 98.31 88 LEU B O 1
ATOM 1525 N N . ASP B 1 89 ? 5.504 -10.961 -17.125 1 97.81 89 ASP B N 1
ATOM 1526 C CA . ASP B 1 89 ? 5.883 -10.328 -18.375 1 97.81 89 ASP B CA 1
ATOM 1527 C C . ASP B 1 89 ? 5.172 -8.984 -18.547 1 97.81 89 ASP B C 1
ATOM 1529 O O . ASP B 1 89 ? 4.414 -8.562 -17.672 1 97.81 89 ASP B O 1
ATOM 1533 N N . ARG B 1 90 ? 5.426 -8.352 -19.672 1 97.5 90 ARG B N 1
ATOM 1534 C CA . ARG B 1 90 ? 4.941 -6.992 -19.891 1 97.5 90 ARG B CA 1
ATOM 1535 C C . ARG B 1 90 ? 3.418 -6.945 -19.859 1 97.5 90 ARG B C 1
ATOM 1537 O O . ARG B 1 90 ? 2.832 -6.039 -19.266 1 97.5 90 ARG B O 1
ATOM 1544 N N . ASP B 1 91 ? 2.789 -7.844 -20.5 1 98.19 91 ASP B N 1
ATOM 1545 C CA . ASP B 1 91 ? 1.332 -7.883 -20.547 1 98.19 91 ASP B CA 1
ATOM 1546 C C . ASP B 1 91 ? 0.743 -8.164 -19.156 1 98.19 91 ASP B C 1
ATOM 1548 O O . ASP B 1 91 ? -0.264 -7.566 -18.781 1 98.19 91 ASP B O 1
ATOM 1552 N N . GLN B 1 92 ? 1.311 -9.086 -18.469 1 98.38 92 GLN B N 1
ATOM 1553 C CA . GLN B 1 92 ? 0.86 -9.414 -17.125 1 98.38 92 GLN B CA 1
ATOM 1554 C C . GLN B 1 92 ? 1.029 -8.227 -16.172 1 98.38 92 GLN B C 1
ATOM 1556 O O . GLN B 1 92 ? 0.122 -7.906 -15.406 1 98.38 92 GLN B O 1
ATOM 1561 N N . MET B 1 93 ? 2.176 -7.59 -16.297 1 98 93 MET B N 1
ATOM 1562 C CA . MET B 1 93 ? 2.424 -6.422 -15.461 1 98 93 MET B CA 1
ATOM 1563 C C . MET B 1 93 ? 1.429 -5.309 -15.773 1 98 93 MET B C 1
ATOM 1565 O O . MET B 1 93 ? 0.965 -4.613 -14.867 1 98 93 MET B O 1
ATOM 1569 N N . ALA B 1 94 ? 1.107 -5.129 -17 1 98.38 94 ALA B N 1
ATOM 1570 C CA . ALA B 1 94 ? 0.138 -4.113 -17.406 1 98.38 94 ALA B CA 1
ATOM 1571 C C . ALA B 1 94 ? -1.218 -4.359 -16.75 1 98.38 94 ALA B C 1
ATOM 1573 O O . ALA B 1 94 ? -1.912 -3.414 -16.359 1 98.38 94 ALA B O 1
ATOM 1574 N N . LYS B 1 95 ? -1.599 -5.621 -16.625 1 98.62 95 LYS B N 1
ATOM 1575 C CA . LYS B 1 95 ? -2.863 -5.969 -15.992 1 98.62 95 LYS B CA 1
ATOM 1576 C C . LYS B 1 95 ? -2.848 -5.594 -14.508 1 98.62 95 LYS B C 1
ATOM 1578 O O . LYS B 1 95 ? -3.82 -5.043 -13.992 1 98.62 95 LYS B O 1
ATOM 1583 N N . VAL B 1 96 ? -1.746 -5.883 -13.828 1 98.75 96 VAL B N 1
ATOM 1584 C CA . VAL B 1 96 ? -1.614 -5.535 -12.414 1 98.75 96 VAL B CA 1
ATOM 1585 C C . VAL B 1 96 ? -1.606 -4.02 -12.25 1 98.75 96 VAL B C 1
ATOM 1587 O O . VAL B 1 96 ? -2.314 -3.475 -11.406 1 98.75 96 VAL B O 1
ATOM 1590 N N . GLU B 1 97 ? -0.833 -3.348 -13.109 1 98.62 97 GLU B N 1
ATOM 1591 C CA . GLU B 1 97 ? -0.743 -1.891 -13.062 1 98.62 97 GLU B CA 1
ATOM 1592 C C . GLU B 1 97 ? -2.107 -1.246 -13.289 1 98.62 97 GLU B C 1
ATOM 1594 O O . GLU B 1 97 ? -2.461 -0.275 -12.609 1 98.62 97 GLU B O 1
ATOM 1599 N N . HIS B 1 98 ? -2.834 -1.77 -14.227 1 98.56 98 HIS B N 1
ATOM 1600 C CA . HIS B 1 98 ? -4.168 -1.255 -14.516 1 98.56 98 HIS B CA 1
ATOM 1601 C C . HIS B 1 98 ? -5.094 -1.421 -13.312 1 98.56 98 HIS B C 1
ATOM 1603 O O . HIS B 1 98 ? -5.828 -0.497 -12.961 1 98.56 98 HIS B O 1
ATOM 1609 N N . ALA B 1 99 ? -5.082 -2.576 -12.742 1 98.44 99 ALA B N 1
ATOM 1610 C CA . ALA B 1 99 ? -5.91 -2.836 -11.562 1 98.44 99 ALA B CA 1
ATOM 1611 C C . ALA B 1 99 ? -5.543 -1.898 -10.414 1 98.44 99 ALA B C 1
ATOM 1613 O O . ALA B 1 99 ? -6.422 -1.371 -9.734 1 98.44 99 ALA B O 1
ATOM 1614 N N . VAL B 1 100 ? -4.223 -1.669 -10.195 1 98.44 100 VAL B N 1
ATOM 1615 C CA . VAL B 1 100 ? -3.756 -0.78 -9.141 1 98.44 100 VAL B CA 1
ATOM 1616 C C . VAL B 1 100 ? -4.242 0.642 -9.406 1 98.44 100 VAL B C 1
ATOM 1618 O O . VAL B 1 100 ? -4.789 1.296 -8.516 1 98.44 100 VAL B O 1
ATOM 1621 N N . ALA B 1 101 ? -4.043 1.105 -10.633 1 98.19 101 ALA B N 1
ATOM 1622 C CA . ALA B 1 101 ? -4.453 2.459 -10.992 1 98.19 101 ALA B CA 1
ATOM 1623 C C . ALA B 1 101 ? -5.953 2.65 -10.789 1 98.19 101 ALA B C 1
ATOM 1625 O O . ALA B 1 101 ? -6.387 3.658 -10.227 1 98.19 101 ALA B O 1
ATOM 1626 N N . ARG B 1 102 ? -6.695 1.745 -11.188 1 96.56 102 ARG B N 1
ATOM 1627 C CA . ARG B 1 102 ? -8.148 1.834 -11.062 1 96.56 102 ARG B CA 1
ATOM 1628 C C . ARG B 1 102 ? -8.57 1.801 -9.602 1 96.56 102 ARG B C 1
ATOM 1630 O O . ARG B 1 102 ? -9.43 2.584 -9.18 1 96.56 102 ARG B O 1
ATOM 1637 N N . TYR B 1 103 ? -8.023 0.882 -8.875 1 96.12 103 TYR B N 1
ATOM 1638 C CA . TYR B 1 103 ? -8.359 0.75 -7.461 1 96.12 103 TYR B CA 1
ATOM 1639 C C . TYR B 1 103 ? -8.047 2.039 -6.707 1 96.12 103 TYR B C 1
ATOM 1641 O O . TYR B 1 103 ? -8.859 2.502 -5.902 1 96.12 103 TYR B O 1
ATOM 1649 N N . LEU B 1 104 ? -6.898 2.633 -7.039 1 96.94 104 LEU B N 1
ATOM 1650 C CA . LEU B 1 104 ? -6.449 3.816 -6.312 1 96.94 104 LEU B CA 1
ATOM 1651 C C . LEU B 1 104 ? -6.988 5.086 -6.961 1 96.94 104 LEU B C 1
ATOM 1653 O O . LEU B 1 104 ? -6.672 6.195 -6.52 1 96.94 104 LEU B O 1
ATOM 1657 N N . GLY B 1 105 ? -7.738 4.93 -7.992 1 95.12 105 GLY B N 1
ATOM 1658 C CA . GLY B 1 105 ? -8.328 6.094 -8.633 1 95.12 105 GLY B CA 1
ATOM 1659 C C . GLY B 1 105 ? -7.301 6.992 -9.289 1 95.12 105 GLY B C 1
ATOM 1660 O O . GLY B 1 105 ? -7.375 8.219 -9.18 1 95.12 105 GLY B O 1
ATOM 1661 N N . LEU B 1 106 ? -6.41 6.383 -9.922 1 96.44 106 LEU B N 1
ATOM 1662 C CA . LEU B 1 106 ? -5.305 7.125 -10.516 1 96.44 106 LEU B CA 1
ATOM 1663 C C . LEU B 1 106 ? -5.406 7.141 -12.031 1 96.44 106 LEU B C 1
ATOM 1665 O O . LEU B 1 106 ? -5.996 6.234 -12.625 1 96.44 106 LEU B O 1
#

Radius of gyration: 16.0 Å; Cα contacts (8 Å, |Δi|>4): 503; chains: 2; bounding box: 36×46×38 Å